Protein AF-A0A6A1TPT6-F1 (afdb_monomer_lite)

Structure (mmCIF, N/CA/C/O backbone):
data_AF-A0A6A1TPT6-F1
#
_entry.id   AF-A0A6A1TPT6-F1
#
loop_
_atom_site.group_PDB
_atom_site.id
_atom_site.type_symbol
_atom_site.label_atom_id
_atom_site.label_alt_id
_atom_site.label_comp_id
_atom_site.label_asym_id
_atom_site.label_entity_id
_atom_site.label_seq_id
_atom_site.pdbx_PDB_ins_code
_atom_site.Cartn_x
_atom_site.Cartn_y
_atom_site.Cartn_z
_atom_site.occupancy
_atom_site.B_iso_or_equiv
_atom_site.auth_seq_id
_atom_site.auth_comp_id
_atom_site.auth_asym_id
_atom_site.auth_atom_id
_atom_site.pdbx_PDB_model_num
ATOM 1 N N . MET A 1 1 ? 12.359 -10.007 10.227 1.00 85.31 1 MET A N 1
ATOM 2 C CA . MET A 1 1 ? 11.455 -8.866 10.463 1.00 85.31 1 MET A CA 1
ATOM 3 C C . MET A 1 1 ? 12.242 -7.778 11.172 1.00 85.31 1 MET A C 1
ATOM 5 O O . MET A 1 1 ? 13.119 -8.138 11.948 1.00 85.31 1 MET A O 1
ATOM 9 N N . THR A 1 2 ? 12.032 -6.493 10.873 1.00 91.88 2 THR A N 1
ATOM 10 C CA . THR A 1 2 ? 12.690 -5.411 11.634 1.00 91.88 2 THR A CA 1
ATOM 11 C C . THR A 1 2 ? 11.931 -5.161 12.940 1.00 91.88 2 THR A C 1
ATOM 13 O O . THR A 1 2 ? 10.729 -5.422 13.008 1.00 91.88 2 THR A O 1
ATOM 16 N N . ALA A 1 3 ? 12.606 -4.647 13.972 1.00 95.94 3 ALA A N 1
ATOM 17 C CA . ALA A 1 3 ? 11.945 -4.294 15.232 1.00 95.94 3 ALA A CA 1
ATOM 18 C C . ALA A 1 3 ? 10.864 -3.219 15.017 1.00 95.94 3 ALA A C 1
ATOM 20 O O . ALA A 1 3 ? 9.745 -3.371 15.493 1.00 95.94 3 ALA A O 1
ATOM 21 N N . TYR A 1 4 ? 11.157 -2.198 14.202 1.00 96.88 4 TYR A N 1
ATOM 22 C CA . TYR A 1 4 ? 10.193 -1.155 13.840 1.00 96.88 4 TYR A CA 1
ATOM 23 C C . TYR A 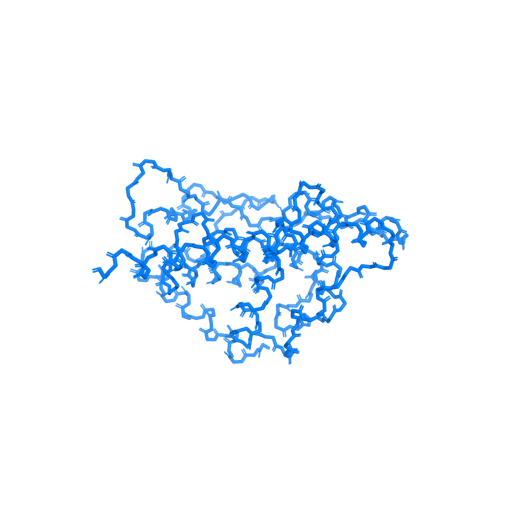1 4 ? 8.951 -1.710 13.144 1.00 96.88 4 TYR A C 1
ATOM 25 O O . TYR A 1 4 ? 7.846 -1.277 13.454 1.00 96.88 4 TYR A O 1
ATOM 33 N N . PHE A 1 5 ? 9.112 -2.689 12.245 1.00 97.69 5 PHE A N 1
ATOM 34 C CA . PHE A 1 5 ? 7.969 -3.353 11.623 1.00 97.69 5 PHE A CA 1
ATOM 35 C C . PHE A 1 5 ? 7.099 -4.036 12.675 1.00 97.69 5 PHE A C 1
ATOM 37 O O . PHE A 1 5 ? 5.893 -3.810 12.699 1.00 97.69 5 PHE A O 1
ATOM 44 N N . GLN A 1 6 ? 7.704 -4.816 13.574 1.00 97.75 6 GLN A N 1
ATOM 45 C CA . GLN A 1 6 ? 6.957 -5.520 14.614 1.00 97.75 6 GLN A CA 1
ATOM 46 C C . GLN A 1 6 ? 6.190 -4.547 15.519 1.00 97.75 6 GLN A C 1
ATOM 48 O O . GLN A 1 6 ? 4.975 -4.672 15.659 1.00 97.75 6 GLN A O 1
ATOM 53 N N . THR A 1 7 ? 6.867 -3.522 16.043 1.00 98.06 7 THR A N 1
ATOM 54 C CA . THR A 1 7 ? 6.244 -2.494 16.889 1.00 98.06 7 THR A CA 1
ATOM 55 C C . THR A 1 7 ? 5.123 -1.749 16.163 1.00 98.06 7 THR A C 1
ATOM 57 O O . THR A 1 7 ? 4.092 -1.444 16.764 1.00 98.06 7 THR A O 1
ATOM 60 N N . TYR A 1 8 ? 5.283 -1.475 14.864 1.00 98.12 8 TYR A N 1
ATOM 61 C CA . TYR A 1 8 ? 4.250 -0.833 14.050 1.00 98.12 8 TYR A CA 1
ATOM 62 C C . TYR A 1 8 ? 2.971 -1.682 13.966 1.00 98.12 8 TYR A C 1
ATOM 64 O O . TYR A 1 8 ? 1.869 -1.152 14.128 1.00 98.12 8 TYR A O 1
ATOM 72 N N . ILE A 1 9 ? 3.107 -3.000 13.770 1.00 98.44 9 ILE A N 1
ATOM 73 C CA . ILE A 1 9 ? 1.967 -3.928 13.742 1.00 98.44 9 ILE A CA 1
ATOM 74 C C . ILE A 1 9 ? 1.333 -4.072 15.129 1.00 98.44 9 ILE A C 1
ATOM 76 O O . ILE A 1 9 ? 0.113 -3.984 15.252 1.00 98.44 9 ILE A O 1
ATOM 80 N N . GLU A 1 10 ? 2.135 -4.261 16.176 1.00 98.31 10 GLU A N 1
ATOM 81 C CA . GLU A 1 10 ? 1.649 -4.426 17.554 1.00 98.31 10 GLU A CA 1
ATOM 82 C C . GLU A 1 10 ? 0.877 -3.199 18.043 1.00 98.31 10 GLU A C 1
ATOM 84 O O . GLU A 1 10 ? -0.208 -3.332 18.607 1.00 98.31 10 GLU A O 1
ATOM 89 N N . THR A 1 11 ? 1.379 -1.999 17.743 1.00 98.19 11 THR A N 1
ATOM 90 C CA . THR A 1 11 ? 0.693 -0.742 18.076 1.00 98.19 11 THR A CA 1
ATOM 91 C C . THR A 1 11 ? -0.669 -0.662 17.385 1.00 98.19 11 THR A C 1
ATOM 93 O O . THR A 1 11 ? -1.666 -0.287 18.001 1.00 98.19 11 THR A O 1
ATOM 96 N N . ALA A 1 12 ? -0.749 -1.047 16.108 1.00 98.25 12 ALA A N 1
ATOM 97 C CA . ALA A 1 12 ? -2.019 -1.056 15.389 1.00 98.25 12 ALA A CA 1
ATOM 98 C C . ALA A 1 12 ? -2.995 -2.116 15.928 1.00 98.25 12 ALA A C 1
ATOM 100 O O . ALA A 1 12 ? -4.188 -1.828 16.037 1.00 98.25 12 ALA A O 1
ATOM 101 N N . LYS A 1 13 ? -2.501 -3.306 16.299 1.00 98.56 13 LYS A N 1
ATOM 102 C CA . LYS A 1 13 ? -3.295 -4.367 16.944 1.00 98.56 13 LYS A CA 1
ATOM 103 C C . LYS A 1 13 ? -3.890 -3.893 18.271 1.00 98.56 13 LYS A C 1
ATOM 105 O O . LYS A 1 13 ? -5.081 -4.097 18.495 1.00 98.56 13 LYS A O 1
ATOM 110 N N . ALA A 1 14 ? -3.102 -3.206 19.101 1.00 98.38 14 ALA A N 1
ATOM 111 C CA . ALA A 1 14 ? -3.573 -2.630 20.359 1.00 98.38 14 ALA A CA 1
ATOM 112 C C . ALA A 1 14 ? -4.699 -1.606 20.132 1.00 98.38 14 ALA A C 1
ATOM 114 O O . ALA A 1 14 ? -5.763 -1.719 20.734 1.00 98.38 14 ALA A O 1
ATOM 115 N N . ILE A 1 15 ? -4.524 -0.679 19.181 1.00 98.00 15 ILE A N 1
ATOM 116 C CA . ILE A 1 15 ? -5.558 0.315 18.840 1.00 98.00 15 ILE A CA 1
ATOM 117 C C . ILE A 1 15 ? -6.842 -0.359 18.336 1.00 98.00 15 ILE A C 1
ATOM 119 O O . ILE A 1 15 ? -7.940 0.078 18.668 1.00 98.00 15 ILE A O 1
ATOM 123 N N . VAL A 1 16 ? -6.734 -1.406 17.516 1.00 96.94 16 VAL A N 1
ATOM 124 C CA . VAL A 1 16 ? -7.898 -2.157 17.014 1.00 96.94 16 VAL A CA 1
ATOM 125 C C . VAL A 1 16 ? -8.673 -2.796 18.161 1.00 96.94 16 VAL A C 1
ATOM 127 O O . VAL A 1 16 ? -9.894 -2.637 18.222 1.00 96.94 16 VAL A O 1
ATOM 130 N N . LEU A 1 17 ? -7.965 -3.426 19.100 1.00 96.19 17 LEU A N 1
ATOM 131 C CA . LEU A 1 17 ? -8.559 -4.034 20.287 1.00 96.19 17 LEU A CA 1
ATOM 132 C C . LEU A 1 17 ? -9.257 -2.992 21.176 1.00 96.19 17 LEU A C 1
ATOM 134 O O . LEU A 1 17 ? -10.411 -3.183 21.548 1.00 96.19 17 LEU A O 1
ATOM 138 N N . GLU A 1 18 ? -8.608 -1.857 21.448 1.00 96.25 18 GLU A N 1
ATOM 139 C CA . GLU A 1 18 ? -9.192 -0.741 22.214 1.00 96.25 18 GLU A CA 1
ATOM 140 C C . GLU A 1 18 ? -10.463 -0.170 21.567 1.00 96.25 18 GLU A C 1
ATOM 142 O O . GLU A 1 18 ? -11.334 0.372 22.246 1.00 96.25 18 GLU A O 1
ATOM 147 N N . ARG A 1 19 ? -10.577 -0.277 20.240 1.00 93.75 19 ARG A N 1
ATOM 148 C CA . ARG A 1 19 ? -11.730 0.192 19.460 1.00 93.75 19 ARG A CA 1
ATOM 149 C C . ARG A 1 19 ? -12.821 -0.868 19.307 1.00 93.75 19 ARG A C 1
ATOM 151 O O . ARG A 1 19 ? -13.800 -0.602 18.613 1.00 93.75 19 ARG A O 1
ATOM 158 N N . GLY A 1 20 ? -12.659 -2.039 19.927 1.00 93.44 20 GLY A N 1
ATOM 159 C CA . GLY A 1 20 ? -13.607 -3.151 19.837 1.00 93.44 20 GLY A CA 1
ATOM 160 C C . GLY A 1 20 ? -13.720 -3.740 18.430 1.00 93.44 20 GLY A C 1
ATOM 161 O O . GLY A 1 20 ? -14.767 -4.270 18.072 1.00 93.44 20 GLY A O 1
ATOM 162 N N . LEU A 1 21 ? -12.677 -3.597 17.608 1.00 94.62 21 LEU A N 1
ATOM 163 C CA . LEU A 1 21 ? -12.620 -4.151 16.259 1.00 94.62 21 LEU A CA 1
ATOM 164 C C . LEU A 1 21 ? -11.857 -5.481 16.258 1.00 94.62 21 LEU A C 1
ATOM 166 O O . LEU A 1 21 ? -10.934 -5.688 17.043 1.00 94.62 21 LEU A O 1
ATOM 170 N N . GLU A 1 22 ? -12.200 -6.367 15.326 1.00 95.25 22 GLU A N 1
ATOM 171 C CA . GLU A 1 22 ? -11.482 -7.626 15.133 1.00 95.25 22 GLU A CA 1
ATOM 172 C C . GLU A 1 22 ? -10.285 -7.437 14.191 1.00 95.25 22 GLU A C 1
ATOM 174 O O . GLU A 1 22 ? -10.427 -6.909 13.085 1.00 95.25 22 GLU A O 1
ATOM 179 N N . TRP A 1 23 ? -9.090 -7.869 14.610 1.00 96.81 23 TRP A N 1
ATOM 180 C CA . TRP A 1 23 ? -7.893 -7.803 13.760 1.00 96.81 23 TRP A CA 1
ATOM 181 C C . TRP A 1 23 ? -7.920 -8.819 12.613 1.00 96.81 23 TRP A C 1
ATOM 183 O O . TRP A 1 23 ? -7.425 -8.541 11.513 1.00 96.81 23 TRP A O 1
ATOM 193 N N . ASN A 1 24 ? -8.464 -10.003 12.882 1.00 95.50 24 ASN A N 1
ATOM 194 C CA . ASN A 1 24 ? -8.564 -11.098 11.931 1.00 95.50 24 ASN A CA 1
ATOM 195 C C . ASN A 1 24 ? -9.850 -10.925 11.128 1.00 95.50 24 ASN A C 1
ATOM 197 O O . ASN A 1 24 ? -10.951 -11.066 11.636 1.00 95.50 24 ASN A O 1
ATOM 201 N N . LEU A 1 25 ? -9.698 -10.534 9.869 1.00 94.81 25 LEU A N 1
ATOM 202 C CA . LEU A 1 25 ? -10.830 -10.305 8.984 1.00 94.81 25 LEU A CA 1
ATOM 203 C C . LEU A 1 25 ? -11.219 -11.623 8.319 1.00 94.81 25 LEU A C 1
ATOM 205 O O . LEU A 1 25 ? -10.346 -12.307 7.794 1.00 94.81 25 LEU A O 1
ATOM 209 N N . ASN A 1 26 ? -12.514 -11.912 8.244 1.00 95.50 26 ASN A N 1
ATOM 210 C CA . ASN A 1 26 ? -13.045 -12.984 7.411 1.00 95.50 26 ASN A CA 1
ATOM 211 C C . ASN A 1 26 ? -13.274 -12.453 5.992 1.00 95.50 26 ASN A C 1
ATOM 213 O O . ASN A 1 26 ? -13.901 -11.401 5.818 1.00 95.50 26 ASN A O 1
ATOM 217 N N . TYR A 1 27 ? -12.780 -13.159 4.977 1.00 95.44 27 TYR A N 1
ATOM 218 C CA . TYR A 1 27 ? -12.890 -12.767 3.571 1.00 95.44 27 TYR A CA 1
ATOM 219 C C . TYR A 1 27 ? -13.011 -13.978 2.637 1.00 95.44 27 TYR A C 1
ATOM 221 O O . TYR A 1 27 ? -12.634 -15.085 3.011 1.00 95.44 27 TYR A O 1
ATOM 229 N N . ASP A 1 28 ? -13.554 -13.750 1.438 1.00 93.06 28 ASP A N 1
ATOM 230 C CA . ASP A 1 28 ? -13.624 -14.748 0.359 1.00 93.06 28 ASP A CA 1
ATOM 231 C C . ASP A 1 28 ? -12.289 -14.898 -0.399 1.00 93.06 28 ASP A C 1
ATOM 233 O O . ASP A 1 28 ? -11.299 -14.219 -0.104 1.00 93.06 28 ASP A O 1
ATOM 237 N N . GLU A 1 29 ? -12.256 -15.797 -1.384 1.00 88.88 29 GLU A N 1
ATOM 238 C CA . GLU A 1 29 ? -11.070 -16.096 -2.200 1.00 88.88 29 GLU A CA 1
ATOM 239 C C . GLU A 1 29 ? -10.579 -14.871 -2.997 1.00 88.88 29 GLU A C 1
ATOM 241 O O . GLU A 1 29 ? -9.378 -14.699 -3.218 1.00 88.88 29 GLU A O 1
ATOM 246 N N . GLU A 1 30 ? -11.478 -13.949 -3.354 1.00 87.69 30 GLU A N 1
ATOM 247 C CA . GLU A 1 30 ? -11.157 -12.676 -4.008 1.00 87.69 30 GLU A CA 1
ATOM 248 C C . GLU A 1 30 ? -10.753 -11.564 -3.021 1.00 87.69 30 GLU A C 1
ATOM 250 O O . GLU A 1 30 ? -10.482 -10.415 -3.418 1.00 87.69 30 GLU A O 1
ATOM 255 N N . GLY A 1 31 ? -10.734 -11.876 -1.726 1.00 92.69 31 GLY A N 1
ATOM 256 C CA . GLY A 1 31 ? -10.384 -10.971 -0.646 1.00 92.69 31 GLY A CA 1
ATOM 257 C C . GLY A 1 31 ? -11.429 -9.891 -0.389 1.00 92.69 31 GLY A C 1
ATOM 258 O O . GLY A 1 31 ? -11.060 -8.770 -0.030 1.00 92.69 31 GLY A O 1
ATOM 259 N N . ARG A 1 32 ? -12.719 -10.146 -0.610 1.00 94.06 32 ARG A N 1
ATOM 260 C CA . ARG A 1 32 ? -13.810 -9.289 -0.123 1.00 94.06 32 ARG A CA 1
ATOM 261 C C . ARG A 1 32 ? -14.092 -9.636 1.329 1.00 94.06 32 ARG A C 1
ATOM 263 O O . ARG A 1 32 ? -14.349 -10.782 1.671 1.00 94.06 32 ARG A O 1
ATOM 270 N N . VAL A 1 33 ? -14.055 -8.623 2.186 1.00 96.06 33 VAL A N 1
ATOM 271 C CA . VAL A 1 33 ? -14.259 -8.801 3.624 1.00 96.06 33 VAL A CA 1
ATOM 272 C C . VAL A 1 33 ? -15.749 -8.947 3.915 1.00 96.06 33 VAL A C 1
ATOM 274 O O . VAL A 1 33 ? -16.567 -8.154 3.431 1.00 96.06 33 VAL A O 1
ATOM 277 N N . THR A 1 34 ? -16.095 -9.947 4.720 1.00 95.25 34 THR A N 1
ATOM 278 C CA . THR A 1 34 ? -17.468 -10.204 5.167 1.00 95.25 34 THR A CA 1
ATOM 279 C C . THR A 1 34 ? -18.043 -9.006 5.927 1.00 95.25 34 THR A C 1
ATOM 281 O O . THR A 1 34 ? -17.321 -8.152 6.451 1.00 95.25 34 THR A O 1
ATOM 284 N N . LYS A 1 35 ? -19.376 -8.906 5.979 1.00 93.50 35 LYS A N 1
ATOM 285 C CA . LYS A 1 35 ? -20.048 -7.781 6.646 1.00 93.50 35 LYS A CA 1
ATOM 286 C C . LYS A 1 35 ? -19.803 -7.744 8.154 1.00 93.50 35 LYS A C 1
ATOM 288 O O . LYS A 1 35 ? -19.853 -6.648 8.707 1.00 93.50 35 LYS A O 1
ATOM 293 N N . ASP A 1 36 ? -19.521 -8.894 8.755 1.00 91.44 36 ASP A N 1
ATOM 294 C CA . ASP A 1 36 ? -19.404 -9.058 10.203 1.00 91.44 36 ASP A CA 1
ATOM 295 C C . ASP A 1 36 ? -18.053 -8.560 10.720 1.00 91.44 36 ASP A C 1
ATOM 297 O O . ASP A 1 36 ? -17.993 -7.897 11.750 1.00 91.44 36 ASP A O 1
ATOM 301 N N . THR A 1 37 ? -16.976 -8.790 9.961 1.00 94.06 37 THR A N 1
ATOM 302 C CA . THR A 1 37 ? -15.618 -8.416 10.385 1.00 94.06 37 THR A CA 1
ATOM 303 C C . THR A 1 37 ? -15.087 -7.150 9.710 1.00 94.06 37 THR A C 1
ATOM 305 O O . THR A 1 37 ? -14.055 -6.622 10.118 1.00 94.06 37 THR A O 1
ATOM 308 N N . ARG A 1 38 ? -15.732 -6.633 8.650 1.00 95.56 38 ARG A N 1
ATOM 309 C CA . ARG A 1 38 ? -15.257 -5.415 7.960 1.00 95.56 38 ARG A CA 1
ATOM 310 C C . ARG A 1 38 ? -15.313 -4.188 8.869 1.00 95.56 38 ARG A C 1
ATOM 312 O O . ARG A 1 38 ? -16.303 -3.919 9.545 1.00 95.56 38 ARG A O 1
ATOM 319 N N . TRP A 1 39 ? -14.282 -3.354 8.804 1.00 97.31 39 TRP A N 1
ATOM 320 C CA . TRP A 1 39 ? -14.213 -2.162 9.647 1.00 97.31 39 TRP A CA 1
ATOM 321 C C . TRP A 1 39 ? -14.997 -0.990 9.062 1.00 97.31 39 TRP A C 1
ATOM 323 O O . TRP A 1 39 ? -14.797 -0.619 7.900 1.00 97.31 39 TRP A O 1
ATOM 333 N N . ASN A 1 40 ? -15.836 -0.356 9.886 1.00 96.50 40 ASN A N 1
ATOM 334 C CA . ASN A 1 40 ? -16.450 0.933 9.573 1.00 96.50 40 ASN A CA 1
ATOM 335 C C . ASN A 1 40 ? -15.444 2.058 9.845 1.00 96.50 40 ASN A C 1
ATOM 337 O O . ASN A 1 40 ? -15.307 2.530 10.973 1.00 96.50 40 ASN A O 1
ATOM 341 N N . LEU A 1 41 ? -14.744 2.508 8.807 1.00 97.06 41 LEU A N 1
ATOM 342 C CA . LEU A 1 41 ? -13.711 3.536 8.925 1.00 97.06 41 LEU A CA 1
ATOM 343 C C . LEU A 1 41 ? -14.292 4.911 9.271 1.00 97.06 41 LEU A C 1
ATOM 345 O O . LEU A 1 41 ? -13.591 5.718 9.873 1.00 97.06 41 LEU A O 1
ATOM 349 N N . THR A 1 42 ? -15.551 5.185 8.909 1.00 96.12 42 THR A N 1
ATOM 350 C CA . THR A 1 42 ? -16.248 6.428 9.283 1.00 96.12 42 THR A CA 1
ATOM 351 C C . THR A 1 42 ? -16.537 6.456 10.785 1.00 96.12 42 THR A C 1
ATOM 353 O O . THR A 1 42 ? -16.176 7.422 11.456 1.00 96.12 42 THR A O 1
ATOM 356 N N . ALA A 1 43 ? -17.099 5.372 11.326 1.00 94.62 43 ALA A N 1
ATOM 357 C CA . ALA A 1 43 ? -17.373 5.253 12.758 1.00 94.62 43 ALA A CA 1
ATOM 358 C C . ALA A 1 43 ? -16.085 5.179 13.596 1.00 94.62 43 ALA A C 1
ATOM 360 O O . ALA A 1 43 ? -16.021 5.770 14.671 1.00 94.62 43 ALA A O 1
ATOM 361 N N . LEU A 1 44 ? -15.029 4.532 13.084 1.00 94.38 44 LEU A N 1
ATOM 362 C CA . LEU A 1 44 ? -13.732 4.413 13.762 1.00 94.38 44 LEU A CA 1
ATOM 363 C C . LEU A 1 44 ? -13.123 5.775 14.136 1.00 94.38 44 LEU A C 1
ATOM 365 O O . LEU A 1 44 ? -12.483 5.909 15.180 1.00 94.38 44 LEU A O 1
ATOM 369 N N . VAL A 1 45 ? -13.332 6.794 13.300 1.00 94.00 45 VAL A N 1
ATOM 370 C CA . VAL A 1 45 ? -12.863 8.167 13.553 1.00 94.00 45 VAL A CA 1
ATOM 371 C C . VAL A 1 45 ? -13.929 9.068 14.191 1.00 94.00 45 VAL A C 1
ATOM 373 O O . VAL A 1 45 ? -13.717 10.274 14.287 1.00 94.00 45 VAL A O 1
ATOM 376 N N . GLY A 1 46 ? -15.067 8.511 14.617 1.00 92.06 46 GLY A N 1
ATOM 377 C CA . GLY A 1 46 ? -16.149 9.245 15.281 1.00 92.06 46 GLY A CA 1
ATOM 378 C C . GLY A 1 46 ? -16.964 10.161 14.364 1.00 92.06 46 GLY A C 1
ATOM 379 O O . GLY A 1 46 ? -17.598 11.094 14.847 1.00 92.06 46 GLY A O 1
ATOM 380 N N . LEU A 1 47 ? -16.939 9.938 13.046 1.00 92.06 47 LEU A N 1
ATOM 381 C CA . LEU A 1 47 ? -17.753 10.705 12.103 1.00 92.06 47 LEU A CA 1
ATOM 382 C C . LEU A 1 47 ? -19.135 10.070 11.927 1.00 92.06 47 LEU A C 1
ATOM 384 O O . LEU A 1 47 ? -19.291 8.849 11.989 1.00 92.06 47 LEU A O 1
ATOM 388 N N . LEU A 1 48 ? -20.132 10.911 11.651 1.00 89.50 48 LEU A N 1
ATOM 389 C CA . LEU A 1 48 ? -21.484 10.471 11.323 1.00 89.50 48 LEU A CA 1
ATOM 390 C C . LEU A 1 48 ? -21.608 10.220 9.809 1.00 89.50 48 LEU A C 1
ATOM 392 O O . LEU A 1 48 ? -21.095 11.013 9.015 1.00 89.50 48 LEU A O 1
ATOM 396 N N . PRO A 1 49 ? -22.264 9.128 9.382 1.00 85.94 49 PRO A N 1
ATOM 397 C CA . PRO A 1 49 ? -22.584 8.913 7.975 1.00 85.94 49 PRO A CA 1
ATOM 398 C C . PRO A 1 49 ? -23.682 9.885 7.495 1.00 85.94 49 PRO A C 1
ATOM 400 O O . PRO A 1 49 ? -24.478 10.341 8.317 1.00 85.94 49 PRO A O 1
ATOM 403 N N . PRO A 1 50 ? -23.801 10.154 6.177 1.00 85.56 50 PRO A N 1
ATOM 404 C CA . PRO A 1 50 ? -22.957 9.684 5.069 1.00 85.56 50 PRO A CA 1
ATOM 405 C C . PRO A 1 50 ? -21.716 10.574 4.791 1.00 85.56 50 PRO A C 1
ATOM 407 O O . PRO A 1 50 ? -21.743 11.770 5.074 1.00 85.56 50 PRO A O 1
ATOM 410 N N . PRO A 1 51 ? -20.640 10.031 4.164 1.00 91.44 51 PRO A N 1
ATOM 411 C CA . PRO A 1 51 ? -20.523 8.673 3.626 1.00 91.44 51 PRO A CA 1
ATOM 412 C C . PRO A 1 51 ? -19.988 7.648 4.643 1.00 91.44 51 PRO A C 1
ATOM 414 O O . PRO A 1 51 ? -19.069 7.929 5.416 1.00 91.44 51 PRO A O 1
ATOM 417 N N . THR A 1 52 ? -20.503 6.417 4.582 1.00 95.19 52 THR A N 1
ATOM 418 C CA . THR A 1 52 ? -19.954 5.277 5.334 1.00 95.19 52 THR A CA 1
ATOM 419 C C . THR A 1 52 ? -18.850 4.604 4.525 1.00 95.19 52 THR A C 1
ATOM 421 O O . THR A 1 52 ? -19.114 4.008 3.481 1.00 95.19 52 THR A O 1
ATOM 424 N N . ILE A 1 53 ? -17.611 4.692 5.003 1.00 96.62 53 ILE A N 1
ATOM 425 C CA . ILE A 1 53 ? -16.443 4.097 4.356 1.00 96.62 53 ILE A CA 1
ATOM 426 C C . ILE A 1 53 ? -16.079 2.799 5.071 1.00 96.62 53 ILE A C 1
ATOM 428 O O . ILE A 1 53 ? -15.890 2.792 6.284 1.00 96.62 53 ILE A O 1
ATOM 432 N N . TRP A 1 54 ? -15.937 1.714 4.312 1.00 96.81 54 TRP A N 1
ATOM 433 C CA . TRP A 1 54 ? -15.619 0.386 4.836 1.00 96.81 54 TRP A CA 1
ATOM 434 C C . TRP A 1 54 ? -14.238 -0.084 4.383 1.00 96.81 54 TRP A C 1
ATOM 436 O O . TRP A 1 54 ? -13.872 0.103 3.220 1.00 96.81 54 TRP A O 1
ATOM 446 N N . LEU A 1 55 ? -13.515 -0.786 5.258 1.00 96.44 55 LEU A N 1
ATOM 447 C CA . LEU A 1 55 ? -12.408 -1.650 4.845 1.00 96.44 55 LEU A CA 1
ATOM 448 C C . LEU A 1 55 ? -12.984 -2.963 4.299 1.00 96.44 55 LEU A C 1
ATOM 450 O O . LEU A 1 55 ? -13.073 -3.962 5.003 1.00 96.44 55 LEU A O 1
ATOM 454 N N . GLY A 1 56 ? -13.464 -2.922 3.057 1.00 93.44 56 GLY A N 1
ATOM 455 C CA . GLY A 1 56 ? -14.215 -4.029 2.458 1.00 93.44 56 GLY A CA 1
ATOM 456 C C . GLY A 1 56 ? -13.402 -4.979 1.579 1.00 93.44 56 GLY A C 1
ATOM 457 O O . GLY A 1 56 ? -13.971 -5.939 1.068 1.00 93.44 56 GLY A O 1
ATOM 458 N N . ARG A 1 57 ? -12.111 -4.712 1.331 1.00 93.38 57 ARG A N 1
ATOM 459 C CA . ARG A 1 57 ? -11.315 -5.511 0.388 1.00 93.38 57 ARG A CA 1
ATOM 460 C C . ARG A 1 57 ? -9.839 -5.590 0.767 1.00 93.38 57 ARG A C 1
ATOM 462 O O . ARG A 1 57 ? -9.225 -4.567 1.054 1.00 93.38 57 ARG A O 1
ATOM 469 N N . VAL A 1 58 ? -9.288 -6.796 0.690 1.00 93.31 58 VAL A N 1
ATOM 470 C CA . VAL A 1 58 ? -7.897 -7.162 0.994 1.00 93.31 58 VAL A CA 1
ATOM 471 C C . VAL A 1 58 ? -7.200 -7.912 -0.154 1.00 93.31 58 VAL A C 1
ATOM 473 O O . VAL A 1 58 ? -5.994 -8.119 -0.096 1.00 93.31 58 VAL A O 1
ATOM 476 N N . GLY A 1 59 ? -7.922 -8.283 -1.219 1.00 90.25 59 GLY A N 1
ATOM 477 C CA . GLY A 1 59 ? -7.332 -8.858 -2.440 1.00 90.25 59 GLY A CA 1
ATOM 478 C C . GLY A 1 59 ? -6.556 -7.833 -3.279 1.00 90.25 59 GLY A C 1
ATOM 479 O O . GLY A 1 59 ? -6.404 -6.680 -2.877 1.00 90.25 59 GLY A O 1
ATOM 480 N N . VAL A 1 60 ? -6.109 -8.189 -4.483 1.00 88.19 60 VAL A N 1
ATOM 481 C CA . VAL A 1 60 ? -5.363 -7.271 -5.374 1.00 88.19 60 VAL A CA 1
ATOM 482 C C . VAL A 1 60 ? -6.176 -6.045 -5.819 1.00 88.19 60 VAL A C 1
ATOM 484 O O . VAL A 1 60 ? -7.408 -6.074 -5.896 1.00 88.19 60 VAL A O 1
ATOM 487 N N . GLU A 1 61 ? -5.495 -4.929 -6.087 1.00 87.38 61 GLU A N 1
ATOM 488 C CA . GLU A 1 61 ? -6.101 -3.752 -6.724 1.00 87.38 61 GLU A CA 1
ATOM 489 C C . GLU A 1 61 ? -6.223 -4.019 -8.231 1.00 87.38 61 GLU A C 1
ATOM 491 O O . GLU A 1 61 ? -5.213 -4.229 -8.892 1.00 87.38 61 GLU A O 1
ATOM 496 N N . ALA A 1 62 ? -7.450 -4.067 -8.757 1.00 85.81 62 ALA A N 1
ATOM 497 C CA . ALA A 1 62 ? -7.740 -4.661 -10.061 1.00 85.81 62 ALA A CA 1
ATOM 498 C C . ALA A 1 62 ? -7.039 -3.949 -11.227 1.00 85.81 62 ALA A C 1
ATOM 500 O O . ALA A 1 62 ? -6.451 -4.621 -12.070 1.00 85.81 62 ALA A O 1
ATOM 501 N N . ASN A 1 63 ? -7.059 -2.614 -11.259 1.00 87.00 63 ASN A N 1
ATOM 502 C CA . ASN A 1 63 ? -6.507 -1.857 -12.387 1.00 87.00 63 ASN A CA 1
ATOM 503 C C . ASN A 1 63 ? -4.982 -1.970 -12.433 1.00 87.00 63 ASN A C 1
ATOM 505 O O . ASN A 1 63 ? -4.394 -2.280 -13.467 1.00 87.00 63 ASN A O 1
ATOM 509 N N . SER A 1 64 ? -4.341 -1.780 -11.283 1.00 84.69 64 SER A N 1
ATOM 510 C CA . SER A 1 64 ? -2.888 -1.870 -11.152 1.00 84.69 64 SER A CA 1
ATOM 511 C C . SER A 1 64 ? -2.390 -3.299 -11.342 1.00 84.69 64 SER A C 1
ATOM 513 O O . SER A 1 64 ? -1.294 -3.500 -11.854 1.00 84.69 64 SER A O 1
ATOM 515 N N . PHE A 1 65 ? -3.184 -4.297 -10.943 1.00 91.19 65 PHE A N 1
ATOM 516 C CA . PHE A 1 65 ? -2.865 -5.706 -11.151 1.00 91.19 65 PHE A CA 1
ATOM 517 C C . PHE A 1 65 ? -2.982 -6.118 -12.623 1.00 91.19 65 PHE A C 1
ATOM 519 O O . PHE A 1 65 ? -2.111 -6.822 -13.130 1.00 91.19 65 PHE A O 1
ATOM 526 N N . ALA A 1 66 ? -4.003 -5.632 -13.336 1.00 92.06 66 ALA A N 1
ATOM 527 C CA . ALA A 1 66 ? -4.108 -5.817 -14.782 1.00 92.06 66 ALA A CA 1
ATOM 528 C C . ALA A 1 66 ? -2.903 -5.193 -15.504 1.00 92.06 66 ALA A C 1
ATOM 530 O O . ALA A 1 66 ? -2.226 -5.874 -16.273 1.00 92.06 66 ALA A O 1
ATOM 531 N N . ALA A 1 67 ? -2.558 -3.947 -15.165 1.00 91.12 67 ALA A N 1
ATOM 532 C CA . ALA A 1 67 ? -1.391 -3.265 -15.720 1.00 91.12 67 ALA A CA 1
ATOM 533 C C . ALA A 1 67 ? -0.067 -3.985 -15.400 1.00 91.12 67 ALA A C 1
ATOM 535 O O . ALA A 1 67 ? 0.824 -4.057 -16.246 1.00 91.12 67 ALA A O 1
ATOM 536 N N . LEU A 1 68 ? 0.067 -4.559 -14.199 1.00 91.81 68 LEU A N 1
ATOM 537 C CA . LEU A 1 68 ? 1.213 -5.392 -13.833 1.00 91.81 68 LEU A CA 1
ATOM 538 C C . LEU A 1 68 ? 1.332 -6.615 -14.751 1.00 91.81 68 LEU A C 1
ATOM 540 O O . LEU A 1 68 ? 2.419 -6.894 -15.252 1.00 91.81 68 LEU A O 1
ATOM 544 N N . ASN A 1 69 ? 0.235 -7.331 -14.997 1.00 94.06 69 ASN A N 1
ATOM 545 C CA . ASN A 1 69 ? 0.246 -8.503 -15.872 1.00 94.06 69 ASN A CA 1
ATOM 546 C C . ASN A 1 69 ? 0.515 -8.146 -17.341 1.00 94.06 69 ASN A C 1
ATOM 548 O O . ASN A 1 69 ? 1.237 -8.885 -18.007 1.00 94.06 69 ASN A O 1
ATOM 552 N N . GLU A 1 70 ? 0.045 -6.995 -17.829 1.00 92.56 70 GLU A N 1
ATOM 553 C CA . GLU A 1 70 ? 0.438 -6.473 -19.148 1.00 92.56 70 GLU A CA 1
ATOM 554 C C . GLU A 1 70 ? 1.950 -6.214 -19.225 1.00 92.56 70 GLU A C 1
ATOM 556 O O . GLU A 1 70 ? 2.611 -6.617 -20.183 1.00 92.56 70 GLU A O 1
ATOM 561 N N . ILE A 1 71 ? 2.527 -5.587 -18.191 1.00 90.56 71 ILE A N 1
ATOM 562 C CA . ILE A 1 71 ? 3.975 -5.348 -18.118 1.00 90.56 71 ILE A CA 1
ATOM 563 C C . ILE A 1 71 ? 4.740 -6.676 -18.102 1.00 90.56 71 ILE A C 1
ATOM 565 O O . ILE A 1 71 ? 5.748 -6.802 -18.795 1.00 90.56 71 ILE A O 1
ATOM 569 N N . ARG A 1 72 ? 4.277 -7.670 -17.340 1.00 92.81 72 ARG A N 1
ATOM 570 C CA . ARG A 1 72 ? 4.891 -9.005 -17.291 1.00 92.81 72 ARG A CA 1
ATOM 571 C C . ARG A 1 72 ? 4.838 -9.709 -18.642 1.00 92.81 72 ARG A C 1
ATOM 573 O O . ARG A 1 72 ? 5.874 -10.174 -19.104 1.00 92.81 72 ARG A O 1
ATOM 580 N N . SER A 1 73 ? 3.683 -9.688 -19.301 1.00 93.44 73 SER A N 1
ATOM 581 C CA . SER A 1 73 ? 3.513 -10.255 -20.640 1.00 93.44 73 SER A CA 1
ATOM 582 C C . SER A 1 73 ? 4.450 -9.594 -21.654 1.00 93.44 73 SER A C 1
ATOM 584 O O . SER A 1 73 ? 5.074 -10.295 -22.440 1.00 93.44 73 SER A O 1
ATOM 586 N N . SER A 1 74 ? 4.655 -8.273 -21.579 1.00 89.62 74 SER A N 1
ATOM 587 C CA . SER A 1 74 ? 5.620 -7.573 -22.449 1.00 89.62 74 SER A CA 1
ATOM 588 C C . SER A 1 74 ? 7.094 -7.937 -22.205 1.00 89.62 74 SER A C 1
ATOM 590 O O . SER A 1 74 ? 7.959 -7.525 -22.974 1.00 89.62 74 SER A O 1
ATOM 592 N N . ARG A 1 75 ? 7.389 -8.660 -21.117 1.00 89.25 75 ARG A N 1
ATOM 593 C CA . ARG A 1 75 ? 8.721 -9.158 -20.741 1.00 89.25 75 ARG A CA 1
ATOM 594 C C . ARG A 1 75 ? 8.824 -10.686 -20.853 1.00 89.25 75 ARG A C 1
ATOM 596 O O . ARG A 1 75 ? 9.728 -11.255 -20.249 1.00 89.25 75 ARG A O 1
ATOM 603 N N . ASP A 1 76 ? 7.881 -11.333 -21.540 1.00 92.50 76 ASP A N 1
ATOM 604 C CA . ASP A 1 76 ? 7.792 -12.795 -21.668 1.00 92.50 76 ASP A CA 1
ATOM 605 C C . ASP A 1 76 ? 7.750 -13.527 -20.311 1.00 92.50 76 ASP A C 1
ATOM 607 O O . ASP A 1 76 ? 8.287 -14.621 -20.145 1.00 92.50 76 ASP A O 1
ATOM 611 N N . LEU A 1 77 ? 7.117 -12.905 -19.309 1.00 92.06 77 LEU A N 1
ATOM 612 C CA . LEU A 1 77 ? 6.889 -13.494 -17.990 1.00 92.06 77 LEU A CA 1
ATOM 613 C C . LEU A 1 77 ? 5.440 -13.957 -17.850 1.00 92.06 77 LEU A C 1
ATOM 615 O O . LEU A 1 77 ? 4.513 -13.247 -18.250 1.00 92.06 77 LEU A O 1
ATOM 619 N N . ASP A 1 78 ? 5.245 -15.084 -17.165 1.00 92.94 78 ASP A N 1
ATOM 620 C CA . ASP A 1 78 ? 3.912 -15.610 -16.871 1.00 92.94 78 ASP A CA 1
ATOM 621 C C . ASP A 1 78 ? 3.054 -14.597 -16.095 1.00 92.94 78 ASP A C 1
ATOM 623 O O . ASP A 1 78 ? 3.563 -13.915 -15.189 1.00 92.94 78 ASP A O 1
ATOM 627 N N . PRO A 1 79 ? 1.747 -14.491 -16.394 1.00 92.88 79 PRO A N 1
ATOM 628 C CA . PRO A 1 79 ? 0.846 -13.641 -15.632 1.00 92.88 79 PRO A CA 1
ATOM 629 C C . PRO A 1 79 ? 0.736 -14.131 -14.184 1.00 92.88 79 PRO A C 1
ATOM 631 O O . PRO A 1 79 ? 0.737 -15.327 -13.899 1.00 92.88 79 PRO A O 1
ATOM 634 N N . LEU A 1 80 ? 0.610 -13.190 -13.253 1.00 91.00 80 LEU A N 1
ATOM 635 C CA . LEU A 1 80 ? 0.287 -13.508 -11.868 1.00 91.00 80 LEU A CA 1
ATOM 636 C C . LEU A 1 80 ? -1.204 -13.807 -11.742 1.00 91.00 80 LEU A C 1
ATOM 638 O O . LEU A 1 80 ? -2.044 -13.141 -12.356 1.00 91.00 80 LEU A O 1
ATOM 642 N N . LEU A 1 81 ? -1.530 -14.760 -10.874 1.00 89.44 81 LEU A N 1
ATOM 643 C CA . LEU A 1 81 ? -2.900 -15.019 -10.453 1.00 89.44 81 LEU A CA 1
ATOM 644 C C . LEU A 1 81 ? -3.289 -14.043 -9.344 1.00 89.44 81 LEU A C 1
ATOM 646 O O . LEU A 1 81 ? -2.502 -13.768 -8.436 1.00 89.44 81 LEU A O 1
ATOM 650 N N . ALA A 1 82 ? -4.500 -13.495 -9.430 1.00 87.56 82 ALA A N 1
ATOM 651 C CA . ALA A 1 82 ? -5.028 -12.641 -8.379 1.00 87.56 82 ALA A CA 1
ATOM 652 C C . ALA A 1 82 ? -5.222 -13.478 -7.110 1.00 87.56 82 ALA A C 1
ATOM 654 O O . ALA A 1 82 ? -5.962 -14.456 -7.122 1.00 87.56 82 ALA A O 1
ATOM 655 N N . CYS A 1 83 ? -4.571 -13.084 -6.021 1.00 85.94 83 CYS A N 1
ATOM 656 C CA . CYS A 1 83 ? -4.703 -13.744 -4.731 1.00 85.94 83 CYS A CA 1
ATOM 657 C C . CYS A 1 83 ? -4.843 -12.723 -3.600 1.00 85.94 83 CYS A C 1
ATOM 659 O O . CYS A 1 83 ? -4.545 -11.530 -3.748 1.00 85.94 83 CYS A O 1
ATOM 661 N N . VAL A 1 84 ? -5.318 -13.196 -2.451 1.00 91.19 84 VAL A N 1
ATOM 662 C CA . VAL A 1 84 ? -5.237 -12.423 -1.214 1.00 91.19 84 VAL A CA 1
ATOM 663 C C . VAL A 1 84 ? -3.770 -12.275 -0.815 1.00 91.19 84 VAL A C 1
ATOM 665 O O . VAL A 1 84 ? -2.963 -13.187 -0.990 1.00 91.19 84 VAL A O 1
ATOM 668 N N . MET A 1 85 ? -3.419 -11.101 -0.290 1.00 92.62 85 MET A N 1
ATOM 669 C CA . MET A 1 85 ? -2.085 -10.848 0.249 1.00 92.62 85 MET A CA 1
ATOM 670 C C . MET A 1 85 ? -1.735 -11.872 1.337 1.00 92.62 85 MET A C 1
ATOM 672 O O . MET A 1 85 ? -2.595 -12.244 2.135 1.00 92.62 85 MET A O 1
ATOM 676 N N . SER A 1 86 ? -0.465 -12.271 1.427 1.00 94.06 86 SER A N 1
ATOM 677 C CA . SER A 1 86 ? -0.012 -13.098 2.549 1.00 94.06 86 SER A CA 1
ATOM 678 C C . SER A 1 86 ? -0.206 -12.377 3.888 1.00 94.06 86 SER A C 1
ATOM 680 O O . SER A 1 86 ? -0.295 -11.146 3.946 1.00 94.06 86 SER A O 1
ATOM 682 N N . GLU A 1 87 ? -0.249 -13.137 4.982 1.00 95.44 87 GLU A N 1
ATOM 683 C CA . GLU A 1 87 ? -0.542 -12.610 6.319 1.00 95.44 87 GLU A CA 1
ATOM 684 C C . GLU A 1 87 ? 0.332 -11.398 6.717 1.00 95.44 87 GLU A C 1
ATOM 686 O O . GLU A 1 87 ? -0.237 -10.386 7.132 1.00 95.44 87 GLU A O 1
ATOM 691 N N . PRO A 1 88 ? 1.666 -11.380 6.497 1.00 96.94 88 PRO A N 1
ATOM 692 C CA . PRO A 1 88 ? 2.480 -10.203 6.813 1.00 96.94 88 PRO A CA 1
ATOM 693 C C . PRO A 1 88 ? 2.099 -8.940 6.026 1.00 96.94 88 PRO A C 1
ATOM 695 O O . PRO A 1 88 ? 2.188 -7.825 6.544 1.00 96.94 88 PRO A O 1
ATOM 698 N N . TRP A 1 89 ? 1.681 -9.097 4.768 1.00 97.56 89 TRP A N 1
ATOM 699 C CA . TRP A 1 89 ? 1.222 -7.990 3.927 1.00 97.56 89 TRP A CA 1
ATOM 700 C C . TRP A 1 89 ? -0.162 -7.498 4.345 1.00 97.56 89 TRP A C 1
ATOM 702 O O . TRP A 1 89 ? -0.402 -6.289 4.363 1.00 97.56 89 TRP A O 1
ATOM 712 N N . LEU A 1 90 ? -1.053 -8.416 4.725 1.00 96.69 90 LEU A N 1
ATOM 713 C CA . LEU A 1 90 ? -2.361 -8.080 5.273 1.00 96.69 90 LEU A CA 1
ATOM 714 C C . LEU A 1 90 ? -2.232 -7.320 6.600 1.00 96.69 90 LEU A C 1
ATOM 716 O O . LEU A 1 90 ? -2.920 -6.317 6.804 1.00 96.69 90 LEU A O 1
ATOM 720 N N . ASP A 1 91 ? -1.326 -7.755 7.475 1.00 98.06 91 ASP A N 1
ATOM 721 C CA . ASP A 1 91 ? -1.025 -7.071 8.731 1.00 98.06 91 ASP A CA 1
ATOM 722 C C . ASP A 1 91 ? -0.477 -5.664 8.485 1.00 98.06 91 ASP A C 1
ATOM 724 O O . ASP A 1 91 ? -0.985 -4.710 9.079 1.00 98.06 91 ASP A O 1
ATOM 728 N N . LEU A 1 92 ? 0.465 -5.496 7.547 1.00 98.38 92 LEU A N 1
ATOM 729 C CA . LEU A 1 92 ? 0.931 -4.166 7.151 1.00 98.38 92 LEU A CA 1
ATOM 730 C C . LEU A 1 92 ? -0.219 -3.305 6.615 1.00 98.38 92 LEU A C 1
ATOM 732 O O . LEU A 1 92 ? -0.374 -2.165 7.043 1.00 98.38 92 LEU A O 1
ATOM 736 N N . TYR A 1 93 ? -1.043 -3.826 5.706 1.00 98.06 93 TYR A N 1
ATOM 737 C CA . TYR A 1 93 ? -2.153 -3.075 5.116 1.00 98.06 93 TYR A CA 1
ATOM 738 C C . TYR A 1 93 ? -3.117 -2.541 6.183 1.00 98.06 93 TYR A C 1
ATOM 740 O O . TYR A 1 93 ? -3.408 -1.341 6.216 1.00 98.06 93 TYR A O 1
ATOM 748 N N . LYS A 1 94 ? -3.548 -3.414 7.101 1.00 98.12 94 LYS A N 1
ATOM 749 C CA . LYS A 1 94 ? -4.393 -3.057 8.248 1.00 98.12 94 LYS A CA 1
ATOM 750 C C . LYS A 1 94 ? -3.706 -2.039 9.158 1.00 98.12 94 LYS A C 1
ATOM 752 O O . LYS A 1 94 ? -4.320 -1.033 9.516 1.00 98.12 94 LYS A O 1
ATOM 757 N N . ALA A 1 95 ? -2.427 -2.242 9.478 1.00 98.38 95 ALA A N 1
ATOM 758 C CA . ALA A 1 95 ? -1.668 -1.326 10.324 1.00 98.38 95 ALA A CA 1
ATOM 759 C C . ALA A 1 95 ? -1.548 0.073 9.708 1.00 98.38 95 ALA A C 1
ATOM 761 O O . ALA A 1 95 ? -1.733 1.068 10.409 1.00 98.38 95 ALA A O 1
ATOM 762 N N . VAL A 1 96 ? -1.339 0.170 8.390 1.00 98.31 96 VAL A N 1
ATOM 763 C CA . VAL A 1 96 ? -1.325 1.458 7.685 1.00 98.31 96 VAL A CA 1
ATOM 764 C C . VAL A 1 96 ? -2.680 2.147 7.783 1.00 98.31 96 VAL A C 1
ATOM 766 O O . VAL A 1 96 ? -2.717 3.335 8.097 1.00 98.31 96 VAL A O 1
ATOM 769 N N . VAL A 1 97 ? -3.794 1.437 7.573 1.00 98.19 97 VAL A N 1
ATOM 770 C CA . VAL A 1 97 ? -5.142 2.017 7.737 1.00 98.19 97 VAL A CA 1
ATOM 771 C C . VAL A 1 97 ? -5.307 2.604 9.141 1.00 98.19 97 VAL A C 1
ATOM 773 O O . VAL A 1 97 ? -5.649 3.780 9.278 1.00 98.19 97 VAL A O 1
ATOM 776 N N . ILE A 1 98 ? -5.005 1.823 10.179 1.00 98.31 98 ILE A N 1
ATOM 777 C CA . ILE A 1 98 ? -5.140 2.253 11.577 1.00 98.31 98 ILE A CA 1
ATOM 778 C C . ILE A 1 98 ? -4.233 3.434 11.889 1.00 98.31 98 ILE A C 1
ATOM 780 O O . ILE A 1 98 ? -4.685 4.431 12.444 1.00 98.31 98 ILE A O 1
ATOM 784 N N . HIS A 1 99 ? -2.972 3.388 11.477 1.00 97.56 99 HIS A N 1
ATOM 785 C CA . HIS A 1 99 ? -2.047 4.485 11.707 1.00 97.56 99 HIS A CA 1
ATOM 786 C C . HIS A 1 99 ? -2.513 5.777 11.015 1.00 97.56 99 HIS A C 1
ATOM 788 O O . HIS A 1 99 ? -2.483 6.857 11.609 1.00 97.56 99 HIS A O 1
ATOM 794 N N . GLN A 1 100 ? -3.006 5.698 9.776 1.00 97.50 100 GLN A N 1
ATOM 795 C CA . GLN A 1 100 ? -3.513 6.875 9.069 1.00 97.50 100 GLN A CA 1
ATOM 796 C C . GLN A 1 100 ? -4.735 7.492 9.766 1.00 97.50 100 GLN A C 1
ATOM 798 O O . GLN A 1 100 ? -4.826 8.716 9.868 1.00 97.50 100 GLN A O 1
ATOM 803 N N . LEU A 1 101 ? -5.659 6.673 10.266 1.00 97.44 101 LEU A N 1
ATOM 804 C CA . LEU A 1 101 ? -6.909 7.148 10.865 1.00 97.44 101 LEU A CA 1
ATOM 805 C C . LEU A 1 101 ? -6.757 7.532 12.340 1.00 97.44 101 LEU A C 1
ATOM 807 O O . LEU A 1 101 ? -7.217 8.589 12.765 1.00 97.44 101 LEU A O 1
ATOM 811 N N . CYS A 1 102 ? -6.092 6.697 13.128 1.00 96.50 102 CYS A N 1
ATOM 812 C CA . CYS A 1 102 ? -6.040 6.828 14.578 1.00 96.50 102 CYS A CA 1
ATOM 813 C C . CYS A 1 102 ? -4.829 7.630 15.060 1.00 96.50 102 CYS A C 1
ATOM 815 O O . CYS A 1 102 ? -4.957 8.325 16.067 1.00 96.50 102 CYS A O 1
ATOM 817 N N . VAL A 1 103 ? -3.701 7.598 14.338 1.00 95.25 103 VAL A N 1
ATOM 818 C CA . VAL A 1 103 ? -2.475 8.330 14.712 1.00 95.25 103 VAL A CA 1
ATOM 819 C C . VAL A 1 103 ? -2.361 9.635 13.930 1.00 95.25 103 VAL A C 1
ATOM 821 O O . VAL A 1 103 ? -2.291 10.706 14.523 1.00 95.25 103 VAL A O 1
ATOM 824 N N . LYS A 1 104 ? -2.417 9.579 12.593 1.00 95.56 104 LYS A N 1
ATOM 825 C CA . LYS A 1 104 ? -2.338 10.778 11.736 1.00 95.56 104 LYS A CA 1
ATOM 826 C C . LYS A 1 104 ? -3.652 11.559 11.639 1.00 95.56 104 LYS A C 1
ATOM 828 O O . LYS A 1 104 ? -3.650 12.645 11.068 1.00 95.56 104 LYS A O 1
ATOM 833 N N . LYS A 1 105 ? -4.754 11.027 12.186 1.00 95.69 105 LYS A N 1
ATOM 834 C CA . LYS A 1 105 ? -6.090 11.658 12.194 1.00 95.69 105 LYS A CA 1
ATOM 835 C C . LYS A 1 105 ? -6.579 12.062 10.798 1.00 95.69 105 LYS A C 1
ATOM 837 O O . LYS A 1 105 ? -7.294 13.050 10.631 1.00 95.69 105 LYS A O 1
ATOM 842 N N . ASN A 1 106 ? -6.200 11.295 9.776 1.00 95.62 106 ASN A N 1
ATOM 843 C CA . ASN A 1 106 ? -6.680 11.525 8.422 1.00 95.62 106 ASN A CA 1
ATOM 844 C C . ASN A 1 106 ? -8.160 11.157 8.294 1.00 95.62 106 ASN A C 1
ATOM 846 O O . ASN A 1 106 ? -8.665 10.254 8.959 1.00 95.62 106 ASN A O 1
ATOM 850 N N . LYS A 1 107 ? -8.855 11.830 7.370 1.00 95.12 107 LYS A N 1
ATOM 851 C CA . LYS A 1 107 ? -10.235 11.476 7.012 1.00 95.12 107 LYS A CA 1
ATOM 852 C C . LYS A 1 107 ? -10.300 10.030 6.487 1.00 95.12 107 LYS A C 1
ATOM 854 O O . LYS A 1 107 ? -9.366 9.631 5.784 1.00 95.12 107 LYS A O 1
ATOM 859 N N . PRO A 1 108 ? -11.415 9.295 6.694 1.00 96.19 108 PRO A N 1
ATOM 860 C CA . PRO A 1 108 ? -11.546 7.876 6.341 1.00 96.19 108 PRO A CA 1
ATOM 861 C C . PRO A 1 108 ? -11.065 7.538 4.932 1.00 96.19 108 PRO A C 1
ATOM 863 O O . PRO A 1 108 ? -10.221 6.668 4.736 1.00 96.19 108 PRO A O 1
ATOM 866 N N . MET A 1 109 ? -11.544 8.291 3.940 1.00 95.00 109 MET A N 1
ATOM 867 C CA . MET A 1 109 ? -11.191 8.049 2.545 1.00 95.00 109 MET A CA 1
ATOM 868 C C . MET A 1 109 ? -9.742 8.408 2.210 1.00 95.00 109 MET A C 1
ATOM 870 O O . MET A 1 109 ? -9.104 7.713 1.426 1.00 95.00 109 MET A O 1
ATOM 874 N N . SER A 1 110 ? -9.193 9.459 2.818 1.00 93.06 110 SER A N 1
ATOM 875 C CA . SER A 1 110 ? -7.785 9.819 2.630 1.00 93.06 110 SER A CA 1
ATOM 876 C C . SER A 1 110 ? -6.854 8.777 3.252 1.00 93.06 110 SER A C 1
ATOM 878 O O . SER A 1 110 ? -5.873 8.389 2.621 1.00 93.06 110 SER A O 1
ATOM 880 N N . GLY A 1 111 ? -7.180 8.290 4.455 1.00 94.25 111 GLY A N 1
ATOM 881 C CA . GLY A 1 111 ? -6.421 7.232 5.121 1.00 94.25 111 GLY A CA 1
ATOM 882 C C . GLY A 1 111 ? -6.468 5.916 4.349 1.00 94.25 111 GLY A C 1
ATOM 883 O O . GLY A 1 111 ? -5.423 5.320 4.093 1.00 94.25 111 GLY A O 1
ATOM 884 N N . LEU A 1 112 ? -7.655 5.519 3.874 1.00 94.81 112 LEU A N 1
ATOM 885 C CA . LEU A 1 112 ? -7.805 4.333 3.034 1.00 94.81 112 LEU A CA 1
ATOM 886 C C . LEU A 1 112 ? -6.981 4.451 1.743 1.00 94.81 112 LEU A C 1
ATOM 888 O O . LEU A 1 112 ? -6.222 3.538 1.428 1.00 94.81 112 LEU A O 1
ATOM 892 N N . LYS A 1 113 ? -7.048 5.582 1.029 1.00 92.38 113 LYS A N 1
ATOM 893 C CA . LYS A 1 113 ? -6.262 5.797 -0.200 1.00 92.38 113 LYS A CA 1
ATOM 894 C C . LYS A 1 113 ? -4.753 5.689 0.026 1.00 92.38 113 LYS A C 1
ATOM 896 O O . LYS A 1 113 ? -4.075 5.102 -0.804 1.00 92.38 113 LYS A O 1
ATOM 901 N N . MET A 1 114 ? -4.238 6.180 1.155 1.00 92.06 114 MET A N 1
ATOM 902 C CA . MET A 1 114 ? -2.814 6.056 1.500 1.00 92.06 114 MET A CA 1
ATOM 903 C C . MET A 1 114 ? -2.388 4.603 1.779 1.00 92.06 114 MET A C 1
ATOM 905 O O . MET A 1 114 ? -1.222 4.262 1.615 1.00 92.06 114 MET A O 1
ATOM 909 N N . SER A 1 115 ? -3.324 3.736 2.178 1.00 93.94 115 SER A N 1
ATOM 910 C CA . SER A 1 115 ? -3.061 2.307 2.406 1.00 93.94 115 SER A CA 1
ATOM 911 C C . SER A 1 115 ? -3.162 1.446 1.140 1.00 93.94 115 SER A C 1
ATOM 913 O O . SER A 1 115 ? -2.522 0.402 1.062 1.00 93.94 115 SER A O 1
ATOM 915 N N . MET A 1 116 ? -3.940 1.864 0.131 1.00 92.81 116 MET A N 1
ATOM 916 C CA . MET A 1 116 ? -4.174 1.072 -1.089 1.00 92.81 116 MET A CA 1
ATOM 917 C C . MET A 1 116 ? -2.891 0.649 -1.826 1.00 92.81 116 MET A C 1
ATOM 919 O O . MET A 1 116 ? -2.845 -0.502 -2.262 1.00 92.81 116 MET A O 1
ATOM 923 N N . PRO A 1 117 ? -1.837 1.486 -1.926 1.00 95.19 117 PRO A N 1
ATOM 924 C CA . PRO A 1 117 ? -0.577 1.086 -2.546 1.00 95.19 117 PRO A CA 1
ATOM 925 C C . PRO A 1 117 ? 0.097 -0.148 -1.934 1.00 95.19 117 PRO A C 1
ATOM 927 O O . PRO A 1 117 ? 0.867 -0.816 -2.619 1.00 95.19 117 PRO A O 1
ATOM 930 N N . VAL A 1 118 ? -0.203 -0.502 -0.677 1.00 96.81 118 VAL A N 1
ATOM 931 C CA . VAL A 1 118 ? 0.303 -1.744 -0.064 1.00 96.81 118 VAL A CA 1
ATOM 932 C C . VAL A 1 118 ? -0.160 -2.965 -0.863 1.00 96.81 118 VAL A C 1
ATOM 934 O O . VAL A 1 118 ? 0.632 -3.870 -1.101 1.00 96.81 118 VAL A O 1
ATOM 937 N N . ARG A 1 119 ? -1.401 -2.954 -1.368 1.00 94.25 119 ARG A N 1
ATOM 938 C CA . ARG A 1 119 ? -1.973 -4.041 -2.183 1.00 94.25 119 ARG A CA 1
ATOM 939 C C . ARG A 1 119 ? -1.270 -4.184 -3.534 1.00 94.25 119 ARG A C 1
ATOM 941 O O . ARG A 1 119 ? -1.136 -5.292 -4.040 1.00 94.25 119 ARG A O 1
ATOM 948 N N . GLN A 1 120 ? -0.810 -3.070 -4.106 1.00 93.25 120 GLN A N 1
ATOM 949 C CA . GLN A 1 120 ? -0.039 -3.061 -5.354 1.00 93.25 120 GLN A CA 1
ATOM 950 C C . GLN A 1 120 ? 1.354 -3.651 -5.130 1.00 93.25 120 GLN A C 1
ATOM 952 O O . GLN A 1 120 ? 1.796 -4.510 -5.886 1.00 93.25 120 GLN A O 1
ATOM 957 N N . LEU A 1 121 ? 2.031 -3.220 -4.061 1.00 96.06 121 LEU A N 1
ATOM 958 C CA . LEU A 1 121 ? 3.367 -3.708 -3.738 1.00 96.06 121 LEU A CA 1
ATOM 959 C C . LEU A 1 121 ? 3.359 -5.190 -3.344 1.00 96.06 121 LEU A C 1
ATOM 961 O O . LEU A 1 121 ? 4.226 -5.933 -3.793 1.00 96.06 121 LEU A O 1
ATOM 965 N N . ALA A 1 122 ? 2.365 -5.629 -2.568 1.00 95.94 122 ALA A N 1
ATOM 966 C CA . ALA A 1 122 ? 2.211 -7.025 -2.167 1.00 95.94 122 ALA A CA 1
ATOM 967 C C . ALA A 1 122 ? 2.072 -7.967 -3.373 1.00 95.94 122 ALA A C 1
ATOM 969 O O . ALA A 1 122 ? 2.711 -9.016 -3.406 1.00 95.94 122 ALA A O 1
ATOM 970 N N . ALA A 1 123 ? 1.294 -7.569 -4.387 1.00 93.50 123 ALA A N 1
ATOM 971 C CA . ALA A 1 123 ? 1.114 -8.364 -5.601 1.00 93.50 123 ALA A CA 1
ATOM 972 C C . ALA A 1 123 ? 2.434 -8.576 -6.362 1.00 93.50 123 ALA A C 1
ATOM 974 O O . ALA A 1 123 ? 2.707 -9.679 -6.823 1.00 93.50 123 ALA A O 1
ATOM 975 N N . VAL A 1 124 ? 3.275 -7.540 -6.452 1.00 93.75 124 VAL A N 1
ATOM 976 C CA . VAL A 1 124 ? 4.600 -7.636 -7.093 1.00 93.75 124 VAL A CA 1
ATOM 977 C C . VAL A 1 124 ? 5.587 -8.424 -6.232 1.00 93.75 124 VAL A C 1
ATOM 979 O O . VAL A 1 124 ? 6.408 -9.169 -6.758 1.00 93.75 124 VAL A O 1
ATOM 982 N N . ALA A 1 125 ? 5.515 -8.270 -4.909 1.00 94.81 125 ALA A N 1
ATOM 983 C CA . ALA A 1 125 ? 6.428 -8.904 -3.964 1.00 94.81 125 ALA A CA 1
ATOM 984 C C . ALA A 1 125 ? 6.256 -10.430 -3.872 1.00 94.81 125 ALA A C 1
ATOM 986 O O . ALA A 1 125 ? 7.223 -11.130 -3.549 1.00 94.81 125 ALA A O 1
ATOM 987 N N . GLY A 1 126 ? 5.054 -10.949 -4.144 1.00 91.81 126 GLY A N 1
ATOM 988 C CA . GLY A 1 126 ? 4.748 -12.375 -4.054 1.00 91.81 126 GLY A CA 1
ATOM 989 C C . GLY A 1 126 ? 5.085 -12.929 -2.666 1.00 91.81 126 GLY A C 1
ATOM 990 O O . GLY A 1 126 ? 4.574 -12.455 -1.653 1.00 91.81 126 GLY A O 1
ATOM 991 N N . ALA A 1 127 ? 5.991 -13.907 -2.608 1.00 93.19 127 ALA A N 1
ATOM 992 C CA . ALA A 1 127 ? 6.451 -14.504 -1.352 1.00 93.19 127 ALA A CA 1
ATOM 993 C C . ALA A 1 127 ? 7.389 -13.598 -0.523 1.00 93.19 127 ALA A C 1
ATOM 995 O O . ALA A 1 127 ? 7.672 -13.902 0.637 1.00 93.19 127 ALA A O 1
ATOM 996 N N . THR A 1 128 ? 7.887 -12.489 -1.083 1.00 96.75 128 THR A N 1
ATOM 997 C CA . THR A 1 128 ? 8.773 -11.563 -0.362 1.00 96.75 128 THR A CA 1
ATOM 998 C C . THR A 1 128 ? 7.990 -10.838 0.737 1.00 96.75 128 THR A C 1
ATOM 1000 O O . THR A 1 128 ? 7.019 -10.143 0.428 1.00 96.75 128 THR A O 1
ATOM 1003 N N . PRO A 1 129 ? 8.392 -10.937 2.019 1.00 97.25 129 PRO A N 1
ATOM 1004 C CA . PRO A 1 129 ? 7.693 -10.256 3.101 1.00 97.25 129 PRO A CA 1
ATOM 1005 C C . PRO A 1 129 ? 7.952 -8.737 3.078 1.00 97.25 129 PRO A C 1
ATOM 1007 O O . PRO A 1 129 ? 8.994 -8.299 2.577 1.00 97.25 129 PRO A O 1
ATOM 1010 N N . PRO A 1 130 ? 7.077 -7.919 3.696 1.00 97.56 130 PRO A N 1
ATOM 1011 C CA . PRO A 1 130 ? 7.137 -6.463 3.571 1.00 97.56 130 PRO A CA 1
ATOM 1012 C C . PRO A 1 130 ? 8.462 -5.834 4.016 1.00 97.56 130 PRO A C 1
ATOM 1014 O O . PRO A 1 130 ? 8.959 -4.914 3.378 1.00 97.56 130 PRO A O 1
ATOM 1017 N N . TRP A 1 131 ? 9.087 -6.353 5.077 1.00 97.38 131 TRP A N 1
ATOM 1018 C CA . TRP A 1 131 ? 10.351 -5.808 5.586 1.00 97.38 131 TRP A CA 1
ATOM 1019 C C . TRP A 1 131 ? 11.575 -6.141 4.709 1.00 97.38 131 TRP A C 1
ATOM 1021 O O . TRP A 1 131 ? 12.663 -5.632 4.979 1.00 97.38 131 TRP A O 1
ATOM 1031 N N . ARG A 1 132 ? 11.436 -7.002 3.687 1.00 97.69 132 ARG A N 1
ATOM 1032 C CA . ARG A 1 132 ? 12.521 -7.445 2.781 1.00 97.69 132 ARG A CA 1
ATOM 1033 C C . ARG A 1 132 ? 12.356 -6.967 1.340 1.00 97.69 132 ARG A C 1
ATOM 1035 O O . ARG A 1 132 ? 13.066 -7.464 0.471 1.00 97.69 132 ARG A O 1
ATOM 1042 N N . ILE A 1 133 ? 11.445 -6.035 1.074 1.00 97.12 133 ILE A N 1
ATOM 1043 C CA . ILE A 1 133 ? 11.260 -5.508 -0.281 1.00 97.12 133 ILE A CA 1
ATOM 1044 C C . ILE A 1 133 ? 12.556 -4.930 -0.856 1.00 97.12 133 ILE A C 1
ATOM 1046 O O . ILE A 1 133 ? 13.361 -4.324 -0.144 1.00 97.12 133 ILE A O 1
ATOM 1050 N N . THR A 1 134 ? 12.739 -5.123 -2.160 1.00 97.62 134 THR A N 1
ATOM 1051 C CA . THR A 1 134 ? 13.928 -4.691 -2.896 1.00 97.62 134 THR A CA 1
ATOM 1052 C C . THR A 1 134 ? 13.623 -3.481 -3.788 1.00 97.62 134 THR A C 1
ATOM 1054 O O . THR A 1 134 ? 12.454 -3.209 -4.092 1.00 97.62 134 THR A O 1
ATOM 1057 N N . PRO A 1 135 ? 14.654 -2.742 -4.237 1.00 97.94 135 PRO A N 1
ATOM 1058 C CA . PRO A 1 135 ? 14.501 -1.654 -5.202 1.00 97.94 135 PRO A CA 1
ATOM 1059 C C . PRO A 1 135 ? 13.756 -2.049 -6.483 1.00 97.94 135 PRO A C 1
ATOM 1061 O O . PRO A 1 135 ? 12.982 -1.256 -7.017 1.00 97.94 135 PRO A O 1
ATOM 1064 N N . GLU A 1 136 ? 13.973 -3.269 -6.970 1.00 96.12 136 GLU A N 1
A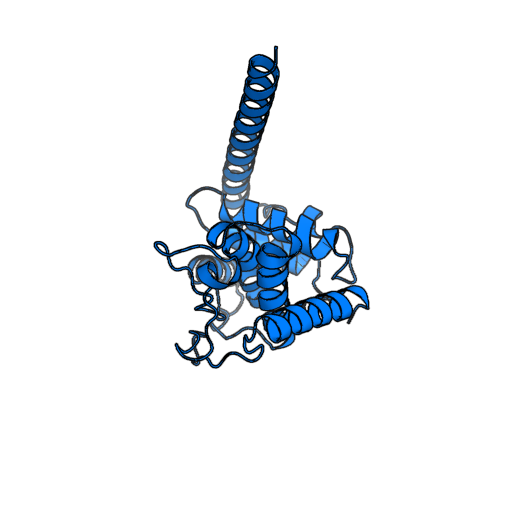TOM 1065 C CA . GLU A 1 136 ? 13.373 -3.804 -8.194 1.00 96.12 136 GLU A CA 1
ATOM 1066 C C . GLU A 1 136 ? 11.865 -3.985 -8.019 1.00 96.12 136 GLU A C 1
ATOM 1068 O O . GLU A 1 136 ? 11.096 -3.496 -8.845 1.00 96.12 136 GLU A O 1
ATOM 1073 N N . LEU A 1 137 ? 11.437 -4.575 -6.896 1.00 96.31 137 LEU A N 1
ATOM 1074 C CA . LEU A 1 137 ? 10.018 -4.737 -6.564 1.00 96.31 137 LEU A CA 1
ATOM 1075 C C . LEU A 1 137 ? 9.307 -3.382 -6.451 1.00 96.31 137 LEU A C 1
ATOM 1077 O O . LEU A 1 137 ? 8.196 -3.212 -6.955 1.00 96.31 137 LEU A O 1
ATOM 1081 N N . VAL A 1 138 ? 9.961 -2.391 -5.833 1.00 97.94 138 VAL A N 1
ATOM 1082 C CA . VAL A 1 138 ? 9.432 -1.020 -5.746 1.00 97.94 138 VAL A CA 1
ATOM 1083 C C . VAL A 1 138 ? 9.297 -0.400 -7.134 1.00 97.94 138 VAL A C 1
ATOM 1085 O O . VAL A 1 138 ? 8.275 0.222 -7.429 1.00 97.94 138 VAL A O 1
ATOM 1088 N N . ARG A 1 139 ? 10.300 -0.576 -8.001 1.00 96.44 139 ARG A N 1
ATOM 1089 C CA . ARG A 1 139 ? 10.270 -0.058 -9.371 1.00 96.44 139 ARG A CA 1
ATOM 1090 C C . ARG A 1 139 ? 9.160 -0.711 -10.191 1.00 96.44 139 ARG A C 1
ATOM 1092 O O . ARG A 1 139 ? 8.442 0.007 -10.885 1.00 96.44 139 ARG A O 1
ATOM 1099 N N . ASP A 1 140 ? 8.987 -2.025 -10.114 1.00 93.88 140 ASP A N 1
ATOM 1100 C CA . ASP A 1 140 ? 7.957 -2.746 -10.871 1.00 93.88 140 ASP A CA 1
ATOM 1101 C C . ASP A 1 140 ? 6.538 -2.386 -10.404 1.00 93.88 140 ASP A C 1
ATOM 1103 O O . ASP A 1 140 ? 5.671 -2.080 -11.231 1.00 93.88 140 ASP A O 1
ATOM 1107 N N . ALA A 1 141 ? 6.310 -2.302 -9.091 1.00 95.06 141 ALA A N 1
ATOM 1108 C CA . ALA A 1 141 ? 5.033 -1.845 -8.544 1.00 95.06 141 ALA A CA 1
ATOM 1109 C C . ALA A 1 141 ? 4.731 -0.388 -8.932 1.00 95.06 141 ALA A C 1
ATOM 1111 O O . ALA A 1 141 ? 3.622 -0.077 -9.370 1.00 95.06 141 ALA A O 1
ATOM 1112 N N . TYR A 1 142 ? 5.733 0.494 -8.871 1.00 96.12 142 TYR A N 1
ATOM 1113 C CA . TYR A 1 142 ? 5.586 1.881 -9.309 1.00 96.12 142 TYR A CA 1
ATOM 1114 C C . TYR A 1 142 ? 5.263 1.995 -10.804 1.00 96.12 142 TYR A C 1
ATOM 1116 O O . TYR A 1 142 ? 4.419 2.798 -11.192 1.00 96.12 142 TYR A O 1
ATOM 1124 N N . ASN A 1 143 ? 5.896 1.183 -11.656 1.00 94.12 143 ASN A N 1
ATOM 1125 C CA . ASN A 1 143 ? 5.621 1.188 -13.095 1.00 94.12 143 ASN A CA 1
ATOM 1126 C C . ASN A 1 143 ? 4.232 0.631 -13.432 1.00 94.12 143 ASN A C 1
ATOM 1128 O O . ASN A 1 143 ? 3.593 1.133 -14.353 1.00 94.12 143 ASN A O 1
ATOM 1132 N N . SER A 1 144 ? 3.729 -0.319 -12.644 1.00 92.50 144 SER A N 1
ATOM 1133 C CA . SER A 1 144 ? 2.340 -0.790 -12.743 1.00 92.50 144 SER A CA 1
ATOM 1134 C C . SER A 1 144 ? 1.351 0.319 -12.363 1.00 92.50 144 SER A C 1
ATOM 1136 O O . SER A 1 144 ? 0.381 0.563 -13.073 1.00 92.50 144 SER A O 1
ATOM 1138 N N . ALA A 1 145 ? 1.652 1.078 -11.304 1.00 92.75 145 ALA A N 1
ATOM 1139 C CA . ALA A 1 145 ? 0.874 2.252 -10.902 1.00 92.75 145 ALA A CA 1
ATOM 1140 C C . ALA A 1 145 ? 0.969 3.430 -11.898 1.00 92.75 145 ALA A C 1
ATOM 1142 O O . ALA A 1 145 ? 0.038 4.230 -11.990 1.00 92.75 145 ALA A O 1
ATOM 1143 N N . LEU A 1 146 ? 2.082 3.569 -12.630 1.00 92.50 146 LEU A N 1
ATOM 1144 C CA . LEU A 1 146 ? 2.240 4.547 -13.717 1.00 92.50 146 LEU A CA 1
ATOM 1145 C C . LEU A 1 146 ? 1.432 4.170 -14.962 1.00 92.50 146 LEU A C 1
ATOM 1147 O O . LEU A 1 146 ? 0.970 5.056 -15.683 1.00 92.50 146 LEU A O 1
ATOM 1151 N N . ALA A 1 147 ? 1.312 2.872 -15.237 1.00 88.56 147 ALA A N 1
ATOM 1152 C CA . ALA A 1 147 ? 0.580 2.362 -16.386 1.00 88.56 147 ALA A CA 1
ATOM 1153 C C . ALA A 1 147 ? -0.944 2.545 -16.247 1.00 88.56 147 ALA A C 1
ATOM 1155 O O . ALA A 1 147 ? -1.617 2.649 -17.274 1.00 88.56 147 ALA A O 1
ATOM 1156 N N . ASP A 1 148 ? -1.467 2.687 -15.021 1.00 78.50 148 ASP A N 1
ATOM 1157 C CA . ASP A 1 148 ? -2.842 3.141 -14.770 1.00 78.50 148 ASP A CA 1
ATOM 1158 C C . ASP A 1 148 ? -3.019 4.591 -15.278 1.00 78.50 148 ASP A C 1
ATOM 1160 O O . ASP A 1 148 ? -2.513 5.576 -14.725 1.00 78.50 148 ASP A O 1
ATOM 1164 N N . ASN A 1 149 ? -3.684 4.712 -16.427 1.00 60.25 149 ASN A N 1
ATOM 1165 C CA . ASN A 1 149 ? -3.544 5.820 -17.374 1.00 60.25 149 ASN A CA 1
ATOM 1166 C C . ASN A 1 149 ? -4.363 7.083 -17.050 1.00 60.25 149 ASN A C 1
ATOM 1168 O O . ASN A 1 149 ? -4.386 8.016 -17.852 1.00 60.25 149 ASN A O 1
ATOM 1172 N N . THR A 1 150 ? -5.018 7.160 -15.893 1.00 68.69 150 THR A N 1
ATOM 1173 C CA . THR A 1 150 ? -6.047 8.186 -15.653 1.00 68.69 150 THR A CA 1
ATOM 1174 C C . THR A 1 150 ? -5.502 9.572 -15.291 1.00 68.69 150 THR A C 1
ATOM 1176 O O . THR A 1 150 ? -5.951 10.576 -15.838 1.00 68.69 150 THR A O 1
ATOM 1179 N N . SER A 1 151 ? -4.563 9.684 -14.343 1.00 82.19 151 SER A N 1
ATOM 1180 C CA . SER A 1 151 ? -4.163 11.006 -13.806 1.00 82.19 151 SER A CA 1
ATOM 1181 C C . SER A 1 151 ? -2.751 11.106 -13.224 1.00 82.19 151 SER A C 1
ATOM 1183 O O . SER A 1 151 ? -2.338 12.187 -12.808 1.00 82.19 151 SER A O 1
ATOM 1185 N N . GLY A 1 152 ? -2.016 9.995 -13.122 1.00 87.62 152 GLY A N 1
ATOM 1186 C CA . GLY A 1 152 ? -0.765 9.930 -12.354 1.00 87.62 152 GLY A CA 1
ATOM 1187 C C . GLY A 1 152 ? -0.961 9.966 -10.829 1.00 87.62 152 GLY A C 1
ATOM 1188 O O . GLY A 1 152 ? 0.005 9.834 -10.078 1.00 87.62 152 GLY A O 1
ATOM 1189 N N . LYS A 1 153 ? -2.200 10.103 -10.333 1.00 90.25 153 LYS A N 1
ATOM 1190 C CA . LYS A 1 153 ? -2.490 10.127 -8.892 1.00 90.25 153 LYS A CA 1
ATOM 1191 C C . LYS A 1 153 ? -2.133 8.812 -8.202 1.00 90.25 153 LYS A C 1
ATOM 1193 O O . LYS A 1 153 ? -1.629 8.854 -7.087 1.00 90.25 153 LYS A O 1
ATOM 1198 N N . VAL A 1 154 ? -2.356 7.675 -8.861 1.00 91.19 154 VAL A N 1
ATOM 1199 C CA . VAL A 1 154 ? -2.061 6.344 -8.306 1.00 91.19 154 VAL A CA 1
ATOM 1200 C C . VAL A 1 154 ? -0.559 6.177 -8.071 1.00 91.19 154 VAL A C 1
ATOM 1202 O O . VAL A 1 154 ? -0.147 5.877 -6.955 1.00 91.19 154 VAL A O 1
ATOM 1205 N N . ALA A 1 155 ? 0.272 6.479 -9.072 1.00 94.06 155 ALA A N 1
ATOM 1206 C CA . ALA A 1 155 ? 1.730 6.473 -8.933 1.00 94.06 155 ALA A CA 1
ATOM 1207 C C . ALA A 1 155 ? 2.231 7.479 -7.877 1.00 94.06 155 ALA A C 1
ATOM 1209 O O . ALA A 1 155 ? 3.124 7.168 -7.085 1.00 94.06 155 ALA A O 1
ATOM 1210 N N . MET A 1 156 ? 1.635 8.674 -7.817 1.00 93.88 156 MET A N 1
ATOM 1211 C CA . MET A 1 156 ? 1.944 9.659 -6.776 1.00 93.88 156 MET A CA 1
ATOM 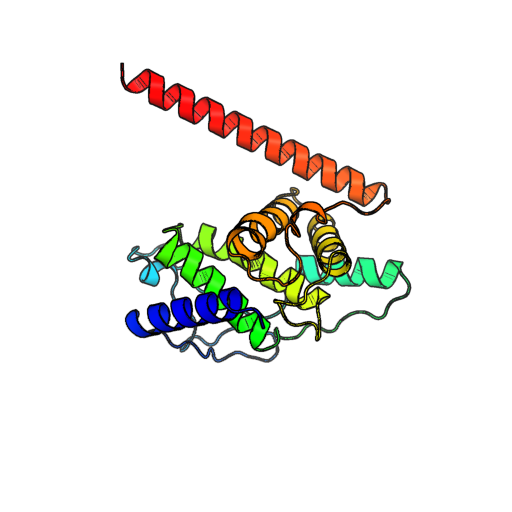1212 C C . MET A 1 156 ? 1.643 9.124 -5.371 1.00 93.88 156 MET A C 1
ATOM 1214 O O . MET A 1 156 ? 2.498 9.220 -4.492 1.00 93.88 156 MET A O 1
ATOM 1218 N N . ASP A 1 157 ? 0.459 8.540 -5.169 1.00 93.69 157 ASP A N 1
ATOM 1219 C CA . ASP A 1 157 ? 0.051 7.945 -3.894 1.00 93.69 157 ASP A CA 1
ATOM 1220 C C . ASP A 1 157 ? 0.944 6.771 -3.515 1.00 93.69 157 ASP A C 1
ATOM 1222 O O . ASP A 1 157 ? 1.337 6.658 -2.356 1.00 93.69 157 ASP A O 1
ATOM 1226 N N . PHE A 1 158 ? 1.335 5.947 -4.490 1.00 95.81 158 PHE A N 1
ATOM 1227 C CA . PHE A 1 158 ? 2.293 4.871 -4.278 1.00 95.81 158 PHE A CA 1
ATOM 1228 C C . PHE A 1 158 ? 3.617 5.406 -3.733 1.00 95.81 158 PHE A C 1
ATOM 1230 O O . PHE A 1 158 ? 4.059 4.989 -2.663 1.00 95.81 158 PHE A O 1
ATOM 1237 N N . LYS A 1 159 ? 4.217 6.395 -4.405 1.00 97.06 159 LYS A N 1
ATOM 1238 C CA . LYS A 1 159 ? 5.476 7.001 -3.953 1.00 97.06 159 LYS A CA 1
ATOM 1239 C C . LYS A 1 159 ? 5.341 7.657 -2.576 1.00 97.06 159 LYS A C 1
ATOM 1241 O O . LYS A 1 159 ? 6.256 7.554 -1.760 1.00 97.06 159 LYS A O 1
ATOM 1246 N N . MET A 1 160 ? 4.208 8.307 -2.299 1.00 95.69 160 MET A N 1
ATOM 1247 C CA . MET A 1 160 ? 3.921 8.889 -0.984 1.00 95.69 160 MET A CA 1
ATOM 1248 C C . MET A 1 160 ? 3.763 7.828 0.109 1.00 95.69 160 MET A C 1
ATOM 1250 O O . MET A 1 160 ? 4.214 8.064 1.228 1.00 95.69 160 MET A O 1
ATOM 1254 N N . MET A 1 161 ? 3.154 6.680 -0.193 1.00 97.00 161 MET A N 1
ATOM 1255 C CA . MET A 1 161 ? 3.040 5.561 0.742 1.00 97.00 161 MET A CA 1
ATOM 1256 C C . MET A 1 161 ? 4.428 5.020 1.089 1.00 97.00 161 MET A C 1
ATOM 1258 O O . MET A 1 161 ? 4.753 4.938 2.271 1.00 97.00 161 MET A O 1
ATOM 1262 N N . ILE A 1 162 ? 5.290 4.769 0.094 1.00 98.00 162 ILE A N 1
ATOM 1263 C CA . ILE A 1 162 ? 6.672 4.331 0.352 1.00 98.00 162 ILE A CA 1
ATOM 1264 C C . ILE A 1 162 ? 7.404 5.347 1.239 1.00 98.00 162 ILE A C 1
ATOM 1266 O O . ILE A 1 162 ? 7.927 4.976 2.286 1.00 98.00 162 ILE A O 1
ATOM 1270 N N . ALA A 1 163 ? 7.380 6.631 0.869 1.00 97.62 163 ALA A N 1
ATOM 1271 C CA . ALA A 1 163 ? 8.121 7.671 1.580 1.00 97.62 163 ALA A CA 1
ATOM 1272 C C . ALA A 1 163 ? 7.631 7.890 3.023 1.00 97.62 163 ALA A C 1
ATOM 1274 O O . ALA A 1 163 ? 8.430 8.028 3.943 1.00 97.62 163 ALA A O 1
ATOM 1275 N N . ASN A 1 164 ? 6.315 7.939 3.242 1.00 95.94 164 ASN A N 1
ATOM 1276 C CA . ASN A 1 164 ? 5.759 8.325 4.543 1.00 95.94 164 ASN A CA 1
ATOM 1277 C C . ASN A 1 164 ? 5.533 7.142 5.485 1.00 95.94 164 ASN A C 1
ATOM 1279 O O . ASN A 1 164 ? 5.486 7.334 6.700 1.00 95.94 164 ASN A O 1
ATOM 1283 N N . VAL A 1 165 ? 5.328 5.947 4.931 1.00 96.81 165 VAL A N 1
ATOM 1284 C CA . VAL A 1 165 ? 5.041 4.742 5.707 1.00 96.81 165 VAL A CA 1
ATOM 1285 C C . VAL A 1 165 ? 6.289 3.883 5.798 1.00 96.81 165 VAL A C 1
ATOM 1287 O O . VAL A 1 165 ? 6.802 3.699 6.893 1.00 96.81 165 VAL A O 1
ATOM 1290 N N . LEU A 1 166 ? 6.795 3.369 4.675 1.00 97.19 166 LEU A N 1
ATOM 1291 C CA . LEU A 1 166 ? 7.889 2.399 4.722 1.00 97.19 166 LEU A CA 1
ATOM 1292 C C . LEU A 1 166 ? 9.197 3.060 5.158 1.00 97.19 166 LEU A C 1
ATOM 1294 O O . LEU A 1 166 ? 9.797 2.626 6.141 1.00 97.19 166 LEU A O 1
ATOM 1298 N N . ASP A 1 167 ? 9.588 4.137 4.475 1.00 97.62 167 ASP A N 1
ATOM 1299 C CA . ASP A 1 167 ? 10.788 4.907 4.803 1.00 97.62 167 ASP A CA 1
ATOM 1300 C C . ASP A 1 167 ? 10.575 5.695 6.103 1.00 97.62 167 ASP A C 1
ATOM 1302 O O . ASP A 1 167 ? 11.349 5.568 7.047 1.00 97.62 167 ASP A O 1
ATOM 1306 N N . GLY A 1 168 ? 9.478 6.453 6.196 1.00 96.25 168 GLY A N 1
ATOM 1307 C CA . GLY A 1 168 ? 9.197 7.323 7.340 1.00 96.25 168 GLY A CA 1
ATOM 1308 C C . GLY A 1 168 ? 8.983 6.609 8.679 1.00 96.25 168 GLY A C 1
ATOM 1309 O O . GLY A 1 168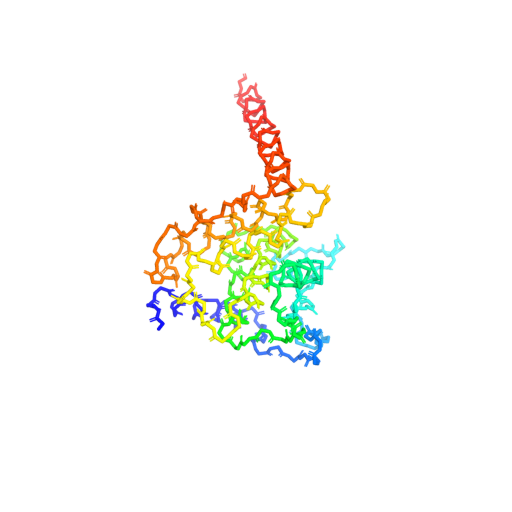 ? 9.044 7.267 9.715 1.00 96.25 168 GLY A O 1
ATOM 1310 N N . GLN A 1 169 ? 8.706 5.302 8.685 1.00 96.25 169 GLN A N 1
ATOM 1311 C CA . GLN A 1 169 ? 8.601 4.488 9.905 1.00 96.25 169 GLN A CA 1
ATOM 1312 C C . GLN A 1 169 ? 9.705 3.417 9.998 1.00 96.25 169 GLN A C 1
ATOM 1314 O O . GLN A 1 169 ? 9.657 2.576 10.890 1.00 96.25 169 GLN A O 1
ATOM 1319 N N . ASN A 1 170 ? 10.703 3.438 9.103 1.00 96.25 170 ASN A N 1
ATOM 1320 C CA . ASN A 1 170 ? 11.818 2.480 9.063 1.00 96.25 170 ASN A CA 1
ATOM 1321 C C . ASN A 1 170 ? 11.368 1.004 9.033 1.00 96.25 170 ASN A C 1
ATOM 1323 O O . ASN A 1 170 ? 11.954 0.130 9.677 1.00 96.25 170 ASN A O 1
ATOM 1327 N N . LEU A 1 171 ? 10.303 0.709 8.283 1.00 97.19 171 LEU A N 1
ATOM 1328 C CA . LEU A 1 171 ? 9.669 -0.616 8.285 1.00 97.19 171 LEU A CA 1
ATOM 1329 C C . LEU A 1 171 ? 10.470 -1.675 7.515 1.00 97.19 171 LEU A C 1
ATOM 1331 O O . LEU A 1 171 ? 10.236 -2.870 7.690 1.00 97.19 171 LEU A O 1
ATOM 1335 N N . CYS A 1 172 ? 11.405 -1.260 6.660 1.00 97.19 172 CYS A N 1
ATOM 1336 C CA . CYS A 1 172 ? 12.135 -2.142 5.749 1.00 97.19 172 CYS A CA 1
ATOM 1337 C C . CYS A 1 172 ? 13.630 -2.198 6.074 1.00 97.19 172 CYS A C 1
ATOM 1339 O O . CYS A 1 172 ? 14.196 -1.252 6.612 1.00 97.19 172 CYS A O 1
ATOM 1341 N N . THR A 1 173 ? 14.286 -3.306 5.714 1.00 96.31 173 THR A N 1
ATOM 1342 C CA . THR A 1 173 ? 15.744 -3.457 5.868 1.00 96.31 173 THR A CA 1
ATOM 1343 C C . THR A 1 173 ? 16.525 -2.497 4.968 1.00 96.31 173 THR A C 1
ATOM 1345 O O . THR A 1 173 ? 17.584 -2.016 5.359 1.00 96.31 173 THR A O 1
ATOM 1348 N N . ILE A 1 174 ? 16.016 -2.217 3.766 1.00 96.31 174 ILE A N 1
ATOM 1349 C CA . ILE A 1 174 ? 16.615 -1.251 2.842 1.00 96.31 174 ILE A CA 1
ATOM 1350 C C . ILE A 1 174 ? 15.956 0.113 3.088 1.00 96.31 174 ILE A C 1
ATOM 1352 O O . ILE A 1 174 ? 14.736 0.205 2.947 1.00 96.31 174 ILE A O 1
ATOM 1356 N N . PRO A 1 175 ? 16.720 1.165 3.433 1.00 94.12 175 PRO A N 1
ATOM 1357 C CA . PRO A 1 175 ? 16.171 2.500 3.637 1.00 94.12 175 PRO A CA 1
ATOM 1358 C C . PRO A 1 175 ? 16.011 3.268 2.317 1.00 94.12 175 PRO A C 1
ATOM 1360 O O . PRO A 1 175 ? 16.656 2.960 1.308 1.00 94.12 175 PRO A O 1
ATOM 1363 N N . ASN A 1 176 ? 15.230 4.350 2.361 1.00 95.38 176 ASN A N 1
ATOM 1364 C CA . ASN A 1 176 ? 15.058 5.316 1.270 1.00 95.38 176 ASN A CA 1
ATOM 1365 C C . ASN A 1 176 ? 14.538 4.685 -0.029 1.00 95.38 176 ASN A C 1
ATOM 1367 O O . ASN A 1 176 ? 14.998 5.011 -1.128 1.00 95.38 176 ASN A O 1
ATOM 1371 N N . LEU A 1 177 ? 13.579 3.773 0.085 1.00 98.06 177 LEU A N 1
ATOM 1372 C CA . LEU A 1 177 ? 13.001 3.041 -1.031 1.00 98.06 177 LEU A CA 1
ATOM 1373 C C . LEU A 1 177 ? 12.239 3.942 -2.006 1.00 98.06 177 LEU A C 1
ATOM 1375 O O . LEU A 1 177 ? 12.202 3.655 -3.204 1.00 98.06 177 LEU A O 1
ATOM 1379 N N . ALA A 1 178 ? 11.696 5.073 -1.548 1.00 97.94 178 ALA A N 1
ATOM 1380 C CA . ALA A 1 178 ? 10.947 6.000 -2.397 1.00 97.94 178 ALA A CA 1
ATOM 1381 C C . ALA A 1 178 ? 11.777 6.554 -3.572 1.00 97.94 178 ALA A C 1
ATOM 1383 O O . ALA A 1 178 ? 11.212 6.973 -4.589 1.00 97.94 178 ALA A O 1
ATOM 1384 N N . ARG A 1 179 ? 13.116 6.534 -3.477 1.00 97.75 179 ARG A N 1
ATOM 1385 C CA . ARG A 1 179 ? 14.013 6.945 -4.572 1.00 97.75 179 ARG A CA 1
ATOM 1386 C C . ARG A 1 179 ? 13.979 5.994 -5.769 1.00 97.75 179 ARG A C 1
ATOM 1388 O O . ARG A 1 179 ? 14.313 6.411 -6.870 1.00 97.75 179 ARG A O 1
ATOM 1395 N N . PHE A 1 180 ? 13.555 4.745 -5.567 1.00 98.06 180 PHE A N 1
ATOM 1396 C CA . PHE A 1 180 ? 13.446 3.732 -6.621 1.00 98.06 180 PHE A CA 1
ATOM 1397 C C . PHE A 1 180 ? 12.086 3.741 -7.329 1.00 98.06 180 PHE A C 1
ATOM 1399 O O . PHE A 1 180 ? 11.888 2.994 -8.286 1.00 98.06 180 PHE A O 1
ATOM 1406 N N . CYS A 1 181 ? 11.170 4.626 -6.919 1.00 97.44 181 CYS A N 1
ATOM 1407 C CA . CYS A 1 181 ? 9.967 4.963 -7.681 1.00 97.44 181 CYS A CA 1
ATOM 1408 C C . CYS A 1 181 ? 10.359 5.784 -8.922 1.00 97.44 181 CYS A C 1
ATOM 1410 O O . CYS A 1 181 ? 10.204 7.012 -8.950 1.00 97.44 181 CYS A O 1
ATOM 1412 N N . THR A 1 182 ? 10.935 5.095 -9.909 1.00 96.56 182 THR A N 1
ATOM 1413 C CA . THR A 1 182 ? 11.434 5.646 -11.172 1.00 96.56 182 THR A CA 1
ATOM 1414 C C . THR A 1 182 ? 10.721 4.992 -12.355 1.00 96.56 182 THR A C 1
ATOM 1416 O O . THR A 1 182 ? 10.512 3.773 -12.334 1.00 96.56 182 THR A O 1
ATOM 1419 N N . PRO A 1 183 ? 10.377 5.751 -13.408 1.00 95.81 183 PRO A N 1
ATOM 1420 C CA . PRO A 1 183 ? 9.799 5.162 -14.607 1.00 95.81 183 PRO A CA 1
ATOM 1421 C C . PRO A 1 183 ? 10.805 4.227 -15.285 1.00 95.81 183 PRO A C 1
ATOM 1423 O O . PRO A 1 183 ? 12.021 4.412 -15.200 1.00 95.81 183 PRO A O 1
ATOM 1426 N N . SER A 1 184 ? 10.285 3.218 -15.969 1.00 92.38 184 SER A N 1
ATOM 1427 C CA . SER A 1 184 ? 11.044 2.397 -16.906 1.00 92.38 184 SER A CA 1
ATOM 1428 C C . SER A 1 184 ? 11.493 3.231 -18.114 1.00 92.38 184 SER A C 1
ATOM 1430 O O . SER A 1 184 ? 11.035 4.353 -18.336 1.00 92.38 184 SER A O 1
ATOM 1432 N N . SER A 1 185 ? 12.431 2.704 -18.903 1.00 91.19 185 SER A N 1
ATOM 1433 C CA . SER A 1 185 ? 13.047 3.433 -20.023 1.00 91.19 185 SER A CA 1
ATOM 1434 C C . SER A 1 185 ? 12.096 3.711 -21.195 1.00 91.19 185 SER A C 1
ATOM 1436 O O . SER A 1 185 ? 12.433 4.523 -22.060 1.00 91.19 185 SER A O 1
ATOM 1438 N N . THR A 1 186 ? 10.918 3.080 -21.214 1.00 89.62 186 THR A N 1
ATOM 1439 C CA . THR A 1 186 ? 9.928 3.195 -22.290 1.00 89.62 186 THR A CA 1
ATOM 1440 C C . THR A 1 186 ? 9.359 4.612 -22.407 1.00 89.62 186 THR A C 1
ATOM 1442 O O . THR A 1 186 ? 9.207 5.331 -21.416 1.00 89.62 186 THR A O 1
ATOM 1445 N N . VAL A 1 187 ? 9.005 5.015 -23.632 1.00 88.75 187 VAL A N 1
ATOM 1446 C CA . VAL A 1 187 ? 8.384 6.325 -23.904 1.00 88.75 187 VAL A CA 1
ATOM 1447 C C . VAL A 1 187 ? 7.084 6.479 -23.108 1.00 88.75 187 VAL A C 1
ATOM 1449 O O . VAL A 1 187 ? 6.925 7.455 -22.377 1.00 88.75 187 VAL A O 1
ATOM 1452 N N . LYS A 1 188 ? 6.222 5.453 -23.132 1.00 89.44 188 LYS A N 1
ATOM 1453 C CA . LYS A 1 188 ? 4.948 5.420 -22.394 1.00 89.44 188 LYS A CA 1
ATOM 1454 C C . LYS A 1 188 ? 5.132 5.660 -20.888 1.00 89.44 188 LYS A C 1
ATOM 1456 O O . LYS A 1 188 ? 4.371 6.423 -20.293 1.00 89.44 188 LYS A O 1
ATOM 1461 N N . ALA A 1 189 ? 6.145 5.051 -20.261 1.00 90.50 189 ALA A N 1
ATOM 1462 C CA . ALA A 1 189 ? 6.416 5.246 -18.834 1.00 90.50 189 ALA A CA 1
ATOM 1463 C C . ALA A 1 189 ? 6.944 6.656 -18.523 1.00 90.50 189 ALA A C 1
ATOM 1465 O O . ALA A 1 189 ? 6.564 7.243 -17.508 1.00 90.50 189 ALA A O 1
ATOM 1466 N N . LYS A 1 190 ? 7.776 7.232 -19.400 1.00 92.94 190 LYS A N 1
ATOM 1467 C CA . LYS A 1 190 ? 8.261 8.615 -19.260 1.00 92.94 190 LYS A CA 1
ATOM 1468 C C . LYS A 1 190 ? 7.131 9.636 -19.400 1.00 92.94 190 LYS A C 1
ATOM 1470 O O . LYS A 1 190 ? 7.036 10.550 -18.586 1.00 92.94 190 LYS A O 1
ATOM 1475 N N . GLU A 1 191 ? 6.235 9.459 -20.365 1.00 91.88 191 GLU A N 1
ATOM 1476 C CA . GLU A 1 191 ? 5.040 10.301 -20.517 1.00 91.88 191 GLU A CA 1
ATOM 1477 C C . GLU A 1 191 ? 4.098 10.181 -19.310 1.00 91.88 191 GLU A C 1
ATOM 1479 O O . GLU A 1 191 ? 3.550 11.175 -18.829 1.00 91.88 191 GLU A O 1
ATOM 1484 N N . ALA A 1 192 ? 3.928 8.969 -18.770 1.00 91.81 192 ALA A N 1
ATOM 1485 C CA . ALA A 1 192 ? 3.186 8.766 -17.528 1.00 91.81 192 ALA A CA 1
ATOM 1486 C C . ALA A 1 192 ? 3.825 9.511 -16.351 1.00 91.81 192 ALA A C 1
ATOM 1488 O O . ALA A 1 192 ? 3.117 10.177 -15.593 1.00 91.81 192 ALA A O 1
ATOM 1489 N N . GLN A 1 193 ? 5.154 9.478 -16.239 1.00 94.94 193 GLN A N 1
ATOM 1490 C CA . GLN A 1 193 ? 5.883 10.231 -15.221 1.00 94.94 193 GLN A CA 1
ATOM 1491 C C . GLN A 1 193 ? 5.668 11.746 -15.357 1.00 94.94 193 GLN A C 1
ATOM 1493 O O . GLN A 1 193 ? 5.408 12.410 -14.357 1.00 94.94 193 GLN A O 1
ATOM 1498 N N . GLN A 1 194 ? 5.670 12.293 -16.576 1.00 93.00 194 GLN A N 1
ATOM 1499 C CA . GLN A 1 194 ? 5.400 13.721 -16.800 1.00 93.00 194 GLN A CA 1
ATOM 1500 C C . GLN A 1 194 ? 4.016 14.146 -16.286 1.00 93.00 194 GLN A C 1
ATOM 1502 O O . GLN A 1 194 ? 3.858 15.254 -15.761 1.00 93.00 194 GLN A O 1
ATOM 1507 N N . ARG A 1 195 ? 3.005 13.269 -16.381 1.00 92.69 195 ARG A N 1
ATOM 1508 C CA . ARG A 1 195 ? 1.675 13.517 -15.796 1.00 92.69 195 ARG A CA 1
ATOM 1509 C C . ARG A 1 195 ? 1.728 13.568 -14.269 1.00 92.69 195 ARG A C 1
ATOM 1511 O O . ARG A 1 195 ? 1.128 14.468 -13.679 1.00 92.69 195 ARG A O 1
ATOM 1518 N N . VAL A 1 196 ? 2.472 12.657 -13.634 1.00 93.19 196 VAL A N 1
ATOM 1519 C CA . VAL A 1 196 ? 2.711 12.669 -12.177 1.00 93.19 196 VAL A CA 1
ATOM 1520 C C . VAL A 1 196 ? 3.371 13.980 -11.751 1.00 93.19 196 VAL A C 1
ATOM 1522 O O . VAL A 1 196 ? 2.900 14.632 -10.817 1.00 93.19 196 VAL A O 1
ATOM 1525 N N . ASP A 1 197 ? 4.420 14.396 -12.457 1.00 93.06 197 ASP A N 1
ATOM 1526 C CA . ASP A 1 197 ? 5.181 15.605 -12.135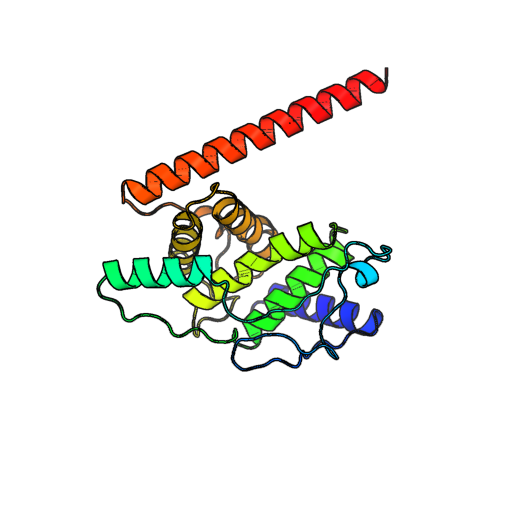 1.00 93.06 197 ASP A CA 1
ATOM 1527 C C . ASP A 1 197 ? 4.324 16.867 -12.315 1.00 93.06 197 ASP A C 1
ATOM 1529 O O . ASP A 1 197 ? 4.287 17.735 -11.438 1.00 93.06 197 ASP A O 1
ATOM 1533 N N . SER A 1 198 ? 3.537 16.920 -13.393 1.00 91.75 198 SER A N 1
ATOM 1534 C CA . SER A 1 198 ? 2.567 17.990 -13.648 1.00 91.75 198 SER A CA 1
ATOM 1535 C C . SER A 1 198 ? 1.502 18.073 -12.553 1.00 91.75 198 SER A C 1
ATOM 1537 O O . SER A 1 198 ? 1.174 19.162 -12.075 1.00 91.75 198 SER A O 1
ATOM 1539 N N . LEU A 1 199 ? 0.966 16.929 -12.113 1.00 91.19 199 LEU A N 1
ATOM 1540 C CA . LEU A 1 199 ? -0.003 16.874 -11.020 1.00 91.19 199 LEU A CA 1
ATOM 1541 C C . LEU A 1 199 ? 0.617 17.351 -9.700 1.00 91.19 199 LEU A C 1
ATOM 1543 O O . LEU A 1 199 ? -0.020 18.109 -8.965 1.00 91.19 199 LEU A O 1
ATOM 1547 N N . ARG A 1 200 ? 1.858 16.941 -9.411 1.00 89.81 200 ARG A N 1
ATOM 1548 C CA . ARG A 1 200 ? 2.576 17.323 -8.187 1.00 89.81 200 ARG A CA 1
ATOM 1549 C C . ARG A 1 200 ? 2.818 18.826 -8.150 1.00 89.81 200 ARG A C 1
ATOM 1551 O O . ARG A 1 200 ? 2.546 19.460 -7.134 1.00 89.81 200 ARG A O 1
ATOM 1558 N N . SER A 1 201 ? 3.267 19.390 -9.270 1.00 90.19 201 SER A N 1
ATOM 1559 C CA . SER A 1 201 ? 3.453 20.832 -9.434 1.00 90.19 201 SER A CA 1
ATOM 1560 C C . SER A 1 201 ? 2.153 21.590 -9.142 1.00 90.19 201 SER A C 1
ATOM 1562 O O . SER A 1 201 ? 2.116 22.430 -8.244 1.00 90.19 201 SER A O 1
ATOM 1564 N N . ARG A 1 202 ? 1.036 21.190 -9.770 1.00 88.00 202 ARG A N 1
ATOM 1565 C CA . ARG A 1 202 ? -0.288 21.800 -9.536 1.00 88.00 202 ARG A CA 1
ATOM 1566 C C . ARG A 1 202 ? -0.734 21.739 -8.070 1.00 88.00 202 ARG A C 1
ATOM 1568 O O . ARG A 1 202 ? -1.321 22.701 -7.574 1.00 88.00 202 ARG A O 1
ATOM 1575 N N . GLN A 1 203 ? -0.498 20.626 -7.371 1.00 86.44 203 GLN A N 1
ATOM 1576 C CA . GLN A 1 203 ? -0.850 20.497 -5.950 1.00 86.44 203 GLN A CA 1
ATOM 1577 C C . GLN A 1 203 ? 0.014 21.392 -5.058 1.00 86.44 203 GLN A C 1
ATOM 1579 O O . GLN A 1 203 ? -0.517 22.036 -4.152 1.00 86.44 203 GLN A O 1
ATOM 1584 N N . ASN A 1 204 ? 1.315 21.480 -5.341 1.00 84.69 204 ASN A N 1
ATOM 1585 C CA . ASN A 1 204 ? 2.230 22.348 -4.606 1.00 84.69 204 ASN A CA 1
ATOM 1586 C C . ASN A 1 204 ? 1.855 23.827 -4.770 1.00 84.69 204 ASN A C 1
ATOM 1588 O O . ASN A 1 204 ? 1.771 24.539 -3.771 1.00 84.69 204 ASN A O 1
ATOM 1592 N N . THR A 1 205 ? 1.539 24.270 -5.992 1.00 82.62 205 THR A N 1
ATOM 1593 C CA . THR A 1 205 ? 1.087 25.646 -6.258 1.00 82.62 205 THR A CA 1
ATOM 1594 C C . THR A 1 205 ? -0.192 25.975 -5.487 1.00 82.62 205 THR A C 1
ATOM 1596 O O . THR A 1 205 ? -0.246 26.978 -4.781 1.00 82.62 205 THR A O 1
ATOM 1599 N N . LYS A 1 206 ? -1.208 25.097 -5.529 1.00 74.44 206 LYS A N 1
ATOM 1600 C CA . LYS A 1 206 ? -2.446 25.281 -4.746 1.00 74.44 206 LYS A CA 1
ATOM 1601 C C . LYS A 1 206 ? -2.188 25.321 -3.235 1.00 74.44 206 LYS A C 1
ATOM 1603 O O . LYS A 1 206 ? -2.853 26.066 -2.519 1.00 74.44 206 LYS A O 1
ATOM 1608 N N . GLY A 1 207 ? -1.240 24.522 -2.746 1.00 70.94 207 GLY A N 1
ATOM 1609 C CA . GLY A 1 207 ? -0.843 24.504 -1.339 1.00 70.94 207 GLY A CA 1
ATOM 1610 C C . GLY A 1 207 ? -0.087 25.759 -0.882 1.00 70.94 207 GLY A C 1
ATOM 1611 O O . GLY A 1 207 ? -0.205 26.125 0.288 1.00 70.94 207 GLY A O 1
ATOM 1612 N N . SER A 1 208 ? 0.670 26.413 -1.772 1.00 69.12 208 SER A N 1
ATOM 1613 C CA . SER A 1 208 ? 1.317 27.711 -1.497 1.00 69.12 208 SER A CA 1
ATOM 1614 C C . SER A 1 208 ? 0.277 28.821 -1.400 1.00 69.12 208 SER A C 1
ATOM 1616 O O . SER A 1 208 ? 0.151 29.452 -0.355 1.00 69.12 208 SER A O 1
ATOM 1618 N N . LEU A 1 209 ? -0.577 28.939 -2.424 1.00 67.44 209 LEU A N 1
ATOM 1619 C CA . LEU A 1 209 ? -1.627 29.960 -2.494 1.00 67.44 209 LEU A CA 1
ATOM 1620 C C . LEU A 1 209 ? -2.582 29.901 -1.292 1.00 67.44 209 LEU A C 1
ATOM 1622 O O . LEU A 1 209 ? -2.955 30.925 -0.732 1.00 67.44 209 LEU A O 1
ATOM 1626 N N . ARG A 1 210 ? -2.956 28.695 -0.838 1.00 64.19 210 ARG A N 1
ATOM 1627 C CA . ARG A 1 210 ? -3.806 28.538 0.355 1.00 64.19 210 ARG A CA 1
ATOM 1628 C C . ARG A 1 210 ? -3.114 28.998 1.644 1.00 64.19 210 ARG A C 1
ATOM 1630 O O . ARG A 1 210 ? -3.797 29.482 2.541 1.00 64.19 210 ARG A O 1
ATOM 1637 N N . ARG A 1 211 ? -1.794 28.820 1.762 1.00 63.62 211 ARG A N 1
ATOM 1638 C CA . ARG A 1 211 ? -1.024 29.297 2.923 1.00 63.62 211 ARG A CA 1
ATOM 1639 C C . ARG A 1 211 ? -0.911 30.816 2.924 1.00 63.62 211 ARG A C 1
ATOM 1641 O O . ARG A 1 211 ? -1.144 31.416 3.963 1.00 63.62 211 ARG A O 1
ATOM 1648 N N . GLU A 1 212 ? -0.639 31.415 1.771 1.00 64.88 212 GLU A N 1
ATOM 1649 C CA . GLU A 1 212 ? -0.581 32.873 1.604 1.00 64.88 212 GLU A CA 1
ATOM 1650 C C . GLU A 1 212 ? -1.924 33.535 1.955 1.00 64.88 212 GLU A C 1
ATOM 1652 O O . GLU A 1 212 ? -1.952 34.480 2.739 1.00 64.88 212 GLU A O 1
ATOM 1657 N N . LEU A 1 213 ? -3.044 32.965 1.491 1.00 61.72 213 LEU A N 1
ATOM 1658 C CA . LEU A 1 213 ? -4.391 33.456 1.810 1.00 61.72 213 LEU A CA 1
ATOM 1659 C C . LEU A 1 213 ? -4.720 33.398 3.313 1.00 61.72 213 LEU A C 1
ATOM 1661 O O . LEU A 1 213 ? -5.317 34.332 3.840 1.00 61.72 213 LEU A O 1
ATOM 1665 N N . LEU A 1 214 ? -4.314 32.332 4.014 1.00 61.28 214 LEU A N 1
ATOM 1666 C CA . LEU A 1 214 ? -4.535 32.199 5.462 1.00 61.28 214 LEU A CA 1
ATOM 1667 C C . LEU A 1 214 ? -3.721 33.217 6.275 1.00 61.28 214 LEU A C 1
ATOM 1669 O O . LEU A 1 214 ? -4.217 33.708 7.287 1.00 61.28 214 LEU A O 1
ATOM 1673 N N . VAL A 1 215 ? -2.506 33.549 5.825 1.00 65.44 215 VAL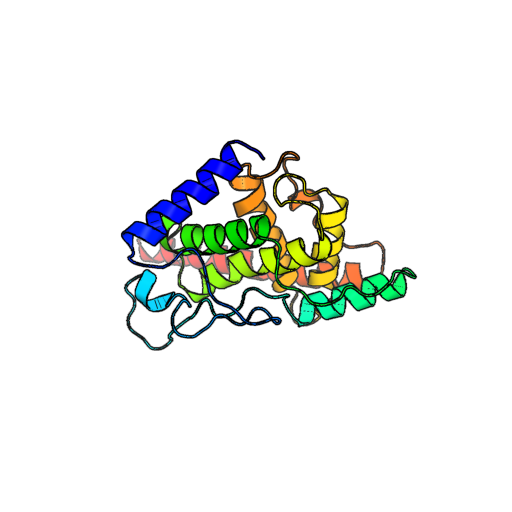 A N 1
ATOM 1674 C CA . VAL A 1 215 ? -1.654 34.572 6.456 1.00 65.44 215 VAL A CA 1
ATOM 1675 C C . VAL A 1 215 ? -2.224 35.976 6.226 1.00 65.44 215 VAL A C 1
ATOM 1677 O O . VAL A 1 215 ? -2.212 36.789 7.142 1.00 65.44 215 VAL A O 1
ATOM 1680 N N . SER A 1 216 ? -2.801 36.254 5.051 1.00 61.38 216 SER A N 1
ATOM 1681 C CA . SER A 1 216 ? -3.423 37.558 4.765 1.00 61.38 216 SER A CA 1
ATOM 1682 C C . SER A 1 216 ? -4.742 37.821 5.500 1.00 61.38 216 SER A C 1
ATOM 1684 O O . SER A 1 216 ? -5.133 38.971 5.623 1.00 61.38 216 SER A O 1
ATOM 1686 N N . THR A 1 217 ? -5.431 36.786 5.991 1.00 59.72 217 THR A N 1
ATOM 1687 C CA . THR A 1 217 ? -6.690 36.925 6.756 1.00 59.72 217 THR A CA 1
ATOM 1688 C C . THR A 1 217 ? -6.494 37.048 8.272 1.00 59.72 217 THR A C 1
ATOM 1690 O O . THR A 1 217 ? -7.477 37.099 9.005 1.00 59.72 217 THR A O 1
ATOM 1693 N N . GLN A 1 218 ? -5.247 37.030 8.753 1.00 52.00 218 GLN A N 1
ATOM 1694 C CA . GLN A 1 218 ? -4.899 37.179 10.175 1.00 52.00 218 GLN A CA 1
ATOM 1695 C C . GLN A 1 218 ? -4.286 38.550 10.515 1.00 52.00 218 GLN A C 1
ATOM 1697 O O . GLN A 1 218 ? -3.926 38.768 11.670 1.00 52.00 218 GLN A O 1
ATOM 1702 N N . ASN A 1 219 ? -4.210 39.457 9.535 1.00 45.62 219 ASN A N 1
ATOM 1703 C CA . ASN A 1 219 ? -3.840 40.869 9.684 1.00 45.62 219 ASN A CA 1
ATOM 1704 C C . ASN A 1 219 ? -5.038 41.758 9.343 1.00 45.62 219 ASN A C 1
ATOM 1706 O O . ASN A 1 219 ? -5.090 42.880 9.886 1.00 45.62 219 ASN A O 1
#

Foldseek 3Di:
DDPLQVVLLVVLVVLCVVLVADLDFDADFQFFTDPVRKDQLCVSLPHDDDVTDIPGGQKADPQLLVLLQVVCVVVVHHRADTGGFPPLLSSLLSSQLSCVCPVVVDDNVVSNLLSNLSRLLRSLCPPPGPQADDLVSLCSSLQSQLSSPDQLVSSLSNLVSCVCPCQVSVNHPDHPSSVSSDFDPDPSRVVSVVSNVVVVVVVVVVVVVVVVVVVVVVD

pLDDT: mean 91.7, std 8.94, range [45.62, 98.56]

Sequence (219 aa):
MTAYFQTYIETAKAIVLERGLEWNLNYDEEGRVTKDTRWNLTALVGLLPPPTIWLGRVGVEANSFAALNEIRSSRDLDPLLACVMSEPWLDLYKAVVIHQLCVKKNKPMSGLKMSMPVRQLAAVAGATPPWRITPELVRDAYNSALADNTSGKVAMDFKMMIANVLDGQNLCTIPNLARFCTPSSTVKAKEAQQRVDSLRSRQNTKGSLRRELLVSTQN

Organism: Neorhizobium galegae (NCBI:txid399)

Secondary structure (DSSP, 8-state):
--HHHHHHHHHHHHHHHHTT--SS--B-TT-BBPTTT-EEHHHHTTPPSSS--EE-B-S--HHHHHHHHHHHHTTTPPPPPP-PPPHHHHHHHHHHHHIIIIIS---HHHHHHHHTHHHHHHHHHTTS-GGG--HHHHHHHHHHHHHSTTTSHHHHHHHHHIIIIIITTT-SSSS-GGGG----SSHHHHHHHHHHHHHHHHHHHHHHHHHHHHHHT--

Radius of gyration: 18.1 Å; chains: 1; bounding box: 40×57×46 Å